Protein AF-A0A960IVZ0-F1 (afdb_monomer_lite)

Foldseek 3Di:
DLVVLVVVLVVLCVVQVLQPDPCPQVVQVVVQVVCCVVPVDRDDGSHGDPPRDHRDCVSVVVSVVVVLVVLLVQLCVVDDDSVLSSQLSVLVVQLVVLVVVLVVVVVVCVVDPPDACVVNLVSLVSNLVSLVSNVVSQPPPVHLVCLCVVVDPPVPNSVVSVVVVCCSVVSNVCSVVVNVVCPDPVND

Radius of gyration: 22.5 Å; chains: 1; bounding box: 56×42×62 Å

Sequence (188 aa):
AVVVVTAAVLVVSVLRRSAGVALQRERSQARSERVAQMTGIDRAEQTFDPDAPEFPPDLDLIAPAIGLIGVVAGGLDAGGPPWLGVARTVAGAAFLGSVTDAMLLGHWYLTQPGLPRDPLNELVRWVGWTWAPEVALQLVPVGMVAVLNGTIDDGYGGMLGWFWLACAVTTIVLVVVTRKALQERYYS

Structure (mmCIF, N/CA/C/O backbone):
data_AF-A0A960IVZ0-F1
#
_entry.id   AF-A0A960IVZ0-F1
#
loop_
_atom_site.group_PDB
_atom_site.id
_atom_site.type_symbol
_atom_site.label_atom_id
_atom_site.label_alt_id
_atom_site.label_comp_id
_atom_site.label_asym_id
_atom_site.label_entity_id
_atom_site.label_seq_id
_atom_site.pdbx_PDB_ins_code
_atom_site.Cartn_x
_atom_site.Cartn_y
_atom_site.Cartn_z
_atom_site.occupancy
_atom_site.B_iso_or_equiv
_atom_site.auth_seq_id
_atom_site.auth_comp_id
_atom_site.auth_asym_id
_atom_site.auth_atom_id
_atom_site.pdbx_PDB_model_num
ATOM 1 N N . ALA A 1 1 ? -1.221 21.264 0.796 1.00 83.81 1 ALA A N 1
ATOM 2 C CA . ALA A 1 1 ? -2.514 20.563 0.648 1.00 83.81 1 ALA A CA 1
ATOM 3 C C . ALA A 1 1 ? -2.631 19.388 1.619 1.00 83.81 1 ALA A C 1
ATOM 5 O O . ALA A 1 1 ? -3.421 19.498 2.544 1.00 83.81 1 ALA A O 1
ATOM 6 N N . VAL A 1 2 ? -1.811 18.333 1.488 1.00 89.25 2 VAL A N 1
ATOM 7 C CA . VAL A 1 2 ? -1.875 17.130 2.351 1.00 89.25 2 VAL A CA 1
ATOM 8 C C . VAL A 1 2 ? -1.864 17.466 3.846 1.00 89.25 2 VAL A C 1
ATOM 10 O O . VAL A 1 2 ? -2.782 17.069 4.544 1.00 89.25 2 VAL A O 1
ATOM 13 N N . VAL A 1 3 ? -0.910 18.285 4.312 1.00 91.62 3 VAL A N 1
ATOM 14 C CA . VAL A 1 3 ? -0.805 18.702 5.731 1.00 91.62 3 VAL A CA 1
ATOM 15 C C . VAL A 1 3 ? -2.074 19.384 6.250 1.00 91.62 3 VAL A C 1
ATOM 17 O O . VAL A 1 3 ? -2.483 19.168 7.384 1.00 91.62 3 VAL A O 1
ATOM 20 N N . VAL A 1 4 ? -2.711 20.215 5.421 1.00 93.50 4 VAL A N 1
ATOM 21 C CA . VAL A 1 4 ? -3.934 20.932 5.809 1.00 93.50 4 VAL A CA 1
ATOM 22 C C . VAL A 1 4 ? -5.098 19.954 5.937 1.00 93.50 4 VAL A C 1
ATOM 24 O O . VAL A 1 4 ? -5.852 20.025 6.902 1.00 93.50 4 VAL A O 1
ATOM 27 N N . VAL A 1 5 ? -5.220 19.016 4.993 1.00 92.56 5 VAL A N 1
ATOM 28 C CA . VAL A 1 5 ? -6.259 17.982 5.026 1.00 92.56 5 VAL A CA 1
ATOM 29 C C . VAL A 1 5 ? -6.064 17.061 6.223 1.00 92.56 5 VAL A C 1
ATOM 31 O O . VAL A 1 5 ? -7.005 16.877 6.983 1.00 92.56 5 VAL A O 1
ATOM 34 N N . THR A 1 6 ? -4.860 16.536 6.452 1.00 91.56 6 THR A N 1
ATOM 35 C CA . THR A 1 6 ? -4.607 15.643 7.591 1.00 91.56 6 THR A CA 1
ATOM 36 C C . THR A 1 6 ? -4.835 16.348 8.926 1.00 91.56 6 THR A C 1
ATOM 38 O O . THR A 1 6 ? -5.411 15.750 9.829 1.00 91.56 6 THR A O 1
ATOM 41 N N . ALA A 1 7 ? -4.478 17.632 9.045 1.00 94.38 7 ALA A N 1
ATOM 42 C CA . ALA A 1 7 ? -4.794 18.426 10.230 1.00 94.38 7 ALA A CA 1
ATOM 43 C C . ALA A 1 7 ? -6.310 18.596 10.427 1.00 94.38 7 ALA A C 1
ATOM 45 O O . ALA A 1 7 ? -6.804 18.431 11.540 1.00 94.38 7 ALA A O 1
ATOM 46 N N . ALA A 1 8 ? -7.064 18.884 9.363 1.00 93.62 8 ALA A N 1
ATOM 47 C CA . ALA A 1 8 ? -8.518 19.011 9.439 1.00 93.62 8 ALA A CA 1
ATOM 48 C C . ALA A 1 8 ? -9.194 17.682 9.820 1.00 93.62 8 ALA A C 1
ATOM 50 O O . ALA A 1 8 ? -10.061 17.660 10.693 1.00 93.62 8 ALA A O 1
ATOM 51 N N . VAL A 1 9 ? -8.764 16.571 9.218 1.00 93.69 9 VAL A N 1
ATOM 52 C CA . VAL A 1 9 ? -9.267 15.226 9.536 1.00 93.69 9 VAL A CA 1
ATOM 53 C C . VAL A 1 9 ? -8.930 14.844 10.979 1.00 93.69 9 VAL A C 1
ATOM 55 O O . VAL A 1 9 ? -9.800 14.353 11.699 1.00 93.69 9 VAL A O 1
ATOM 58 N N . LEU A 1 10 ? -7.723 15.167 11.453 1.00 93.19 10 LEU A N 1
ATOM 59 C CA . LEU A 1 10 ? -7.338 14.985 12.852 1.00 93.19 10 LEU A CA 1
ATOM 60 C C . LEU A 1 10 ? -8.243 15.785 13.798 1.00 93.19 10 LEU A C 1
ATOM 62 O O . LEU A 1 10 ? -8.682 15.251 14.813 1.00 93.19 10 LEU A O 1
ATOM 66 N N . VAL A 1 11 ? -8.569 17.038 13.466 1.00 94.06 11 VAL A N 1
ATOM 67 C CA . VAL A 1 11 ? -9.516 17.842 14.255 1.00 94.06 11 VAL A CA 1
ATOM 68 C C . VAL A 1 11 ? -10.887 17.165 14.312 1.00 94.06 11 VAL A C 1
ATOM 70 O O . VAL A 1 11 ? -11.452 17.050 15.397 1.00 94.06 11 VAL A O 1
ATOM 73 N N . VAL A 1 12 ? -11.407 16.656 13.188 1.00 92.88 12 VAL A N 1
ATOM 74 C CA . VAL A 1 12 ? -12.683 15.916 13.168 1.00 92.88 12 VAL A CA 1
ATOM 75 C C . VAL A 1 12 ? -12.614 14.666 14.049 1.00 92.88 12 VAL A C 1
ATOM 77 O O . VAL A 1 12 ? -13.535 14.430 14.831 1.00 92.88 12 VAL A O 1
ATOM 80 N N . SER A 1 13 ? -11.521 13.905 13.971 1.00 90.81 13 SER A N 1
ATOM 81 C CA . SER A 1 13 ? -11.284 12.725 14.811 1.00 90.81 13 SER A CA 1
ATOM 82 C C . SER A 1 13 ? -11.277 13.081 16.304 1.00 90.81 13 SER A C 1
ATOM 84 O O . SER A 1 13 ? -11.981 12.460 17.100 1.00 90.81 13 SER A O 1
ATOM 86 N N . VAL A 1 14 ? -10.584 14.159 16.690 1.00 91.00 14 VAL A N 1
ATOM 87 C CA . VAL A 1 14 ? -10.539 14.640 18.081 1.00 91.00 14 VAL A CA 1
ATOM 88 C C . VAL A 1 14 ? -11.910 15.115 18.568 1.00 91.00 14 VAL A C 1
ATOM 90 O O . VAL A 1 14 ? -12.282 14.812 19.702 1.00 91.00 14 VAL A O 1
ATOM 93 N N . LEU A 1 15 ? -12.674 15.828 17.736 1.00 91.69 15 LEU A N 1
ATOM 94 C CA . LEU A 1 15 ? -14.013 16.315 18.089 1.00 91.69 15 LEU A CA 1
ATOM 95 C C . LEU A 1 15 ? -15.031 15.177 18.246 1.00 91.69 15 LEU A C 1
ATOM 97 O O . LEU A 1 15 ? -15.945 15.295 19.057 1.00 91.69 15 LEU A O 1
ATOM 101 N N . ARG A 1 16 ? -14.868 14.076 17.502 1.00 89.50 16 ARG A N 1
ATOM 102 C CA . ARG A 1 16 ? -15.780 12.917 17.511 1.00 89.50 16 ARG A CA 1
ATOM 103 C C . ARG A 1 16 ? -15.320 11.759 18.398 1.00 89.50 16 ARG A C 1
ATOM 105 O O . ARG A 1 16 ? -15.995 10.737 18.465 1.00 89.50 16 ARG A O 1
ATOM 112 N N . ARG A 1 17 ? -14.210 11.910 19.128 1.00 86.44 17 ARG A N 1
ATOM 113 C CA . ARG A 1 17 ? -13.633 10.843 19.970 1.00 86.44 17 ARG A CA 1
ATOM 114 C C . ARG A 1 17 ? -14.590 10.279 21.031 1.00 86.44 17 ARG A C 1
ATOM 116 O O . ARG A 1 17 ? -14.366 9.172 21.505 1.00 86.44 17 ARG A O 1
ATOM 123 N N . SER A 1 18 ? -15.618 11.037 21.430 1.00 84.12 18 SER A N 1
ATOM 124 C CA . SER A 1 18 ? -16.620 10.610 22.417 1.00 84.12 18 SER A CA 1
ATOM 125 C C . SER A 1 18 ? -17.592 9.556 21.883 1.00 84.12 18 SER A C 1
ATOM 127 O O . SER A 1 18 ? -18.148 8.811 22.686 1.00 84.12 18 SER A O 1
ATOM 129 N N . ALA A 1 19 ? -17.773 9.459 20.561 1.00 83.62 19 ALA A N 1
ATOM 130 C CA . ALA A 1 19 ? -18.693 8.505 19.939 1.00 83.62 19 ALA A CA 1
ATOM 131 C C . ALA A 1 19 ? -18.221 7.041 20.073 1.00 83.62 19 ALA A C 1
ATOM 133 O O . ALA A 1 19 ? -19.040 6.117 20.144 1.00 83.62 19 ALA A O 1
ATOM 134 N N . GLY A 1 20 ? -16.901 6.828 20.151 1.00 78.31 20 GLY A N 1
ATOM 135 C CA . GLY A 1 20 ? -16.283 5.506 20.016 1.00 78.31 20 GLY A CA 1
ATOM 136 C C . GLY A 1 20 ? -16.206 5.049 18.554 1.00 78.31 20 GLY A C 1
ATOM 137 O O . GLY A 1 20 ? -16.269 5.873 17.644 1.00 78.31 20 GLY A O 1
ATOM 138 N N . VAL A 1 21 ? -16.018 3.743 18.341 1.00 77.38 21 VAL A N 1
ATOM 139 C CA . VAL A 1 21 ? -15.986 3.096 17.016 1.00 77.38 21 VAL A CA 1
ATOM 140 C C . VAL A 1 21 ? -17.000 1.949 16.972 1.00 77.38 21 VAL A C 1
ATOM 142 O O . VAL A 1 21 ? -17.240 1.285 17.991 1.00 77.38 21 VAL A O 1
ATOM 145 N N . ALA A 1 22 ? -17.556 1.662 15.794 1.00 67.56 22 ALA A N 1
ATOM 146 C CA . ALA A 1 22 ? -18.507 0.582 15.597 1.00 67.56 22 ALA A CA 1
ATOM 147 C C . ALA A 1 22 ? -17.937 -0.740 16.139 1.00 67.56 22 ALA A C 1
ATOM 149 O O . ALA A 1 22 ? -16.773 -1.083 15.915 1.00 67.56 22 ALA A O 1
ATOM 150 N N . LEU A 1 23 ? -18.758 -1.485 16.888 1.00 64.31 23 LEU A N 1
ATOM 151 C CA . LEU A 1 23 ? -18.396 -2.735 17.580 1.00 64.31 23 LEU A CA 1
ATOM 152 C C . LEU A 1 23 ? -17.368 -2.591 18.724 1.00 64.31 23 LEU A C 1
ATOM 154 O O . LEU A 1 23 ? -17.031 -3.584 19.371 1.00 64.31 23 LEU A O 1
ATOM 158 N N . GLN A 1 24 ? -16.861 -1.390 19.024 1.00 71.00 24 GLN A N 1
ATOM 159 C CA . GLN A 1 24 ? -15.977 -1.171 20.175 1.00 71.00 24 GLN A CA 1
ATOM 160 C C . GLN A 1 24 ? -16.743 -1.296 21.496 1.00 71.00 24 GLN A C 1
ATOM 162 O O . GLN A 1 24 ? -16.214 -1.868 22.449 1.00 71.00 24 GLN A O 1
ATOM 167 N N . ARG A 1 25 ? -17.997 -0.820 21.539 1.00 64.50 25 ARG A N 1
ATOM 168 C CA . ARG A 1 25 ? -18.865 -0.896 22.728 1.00 64.50 25 ARG A CA 1
ATOM 169 C C . ARG A 1 25 ? -19.151 -2.348 23.116 1.00 64.50 25 ARG A C 1
ATOM 171 O O . ARG A 1 25 ? -18.851 -2.740 24.237 1.00 64.50 25 ARG A O 1
ATOM 178 N N . GLU A 1 26 ? -19.594 -3.161 22.156 1.00 67.00 26 GLU A N 1
ATOM 179 C CA . GLU A 1 26 ? -19.868 -4.594 22.354 1.00 67.00 26 GLU A CA 1
ATOM 180 C C . GLU A 1 26 ? -18.614 -5.365 22.796 1.00 67.00 26 GLU A C 1
ATOM 182 O O . GLU A 1 26 ? -18.661 -6.175 23.721 1.00 67.00 26 GLU A O 1
ATOM 187 N N . ARG A 1 27 ? -17.453 -5.081 22.185 1.00 71.62 27 ARG A N 1
ATOM 188 C CA . ARG A 1 27 ? -16.177 -5.710 22.567 1.00 71.62 27 ARG A CA 1
ATOM 189 C C . ARG A 1 27 ? -15.699 -5.282 23.951 1.00 71.62 27 ARG A C 1
ATOM 191 O O . ARG A 1 27 ? -15.136 -6.106 24.671 1.00 71.62 27 ARG A O 1
ATOM 198 N N . SER A 1 28 ? -15.899 -4.016 24.315 1.00 67.00 28 SER A N 1
ATOM 199 C CA . SER A 1 28 ? -15.570 -3.498 25.643 1.00 67.00 28 SER A CA 1
ATOM 200 C C . SER A 1 28 ? -16.444 -4.158 26.706 1.00 67.00 28 SER A C 1
ATOM 202 O O . SER A 1 28 ? -15.905 -4.683 27.674 1.00 67.00 28 SER A O 1
ATOM 204 N N . GLN A 1 29 ? -17.760 -4.220 26.484 1.00 65.94 29 GLN A N 1
ATOM 205 C CA . GLN A 1 29 ? -18.720 -4.856 27.393 1.00 65.94 29 GLN A CA 1
ATOM 206 C C . GLN A 1 29 ? -18.425 -6.352 27.574 1.00 65.94 29 GLN A C 1
ATOM 208 O O . GLN A 1 29 ? -18.197 -6.800 28.694 1.00 65.94 29 GLN A O 1
ATOM 213 N N . ALA A 1 30 ? -18.251 -7.109 26.484 1.00 68.94 30 ALA A N 1
ATOM 214 C CA . ALA A 1 30 ? -17.922 -8.538 26.554 1.00 68.94 30 ALA A CA 1
ATOM 215 C C . ALA A 1 30 ? -16.559 -8.837 27.219 1.00 68.94 30 ALA A C 1
ATOM 217 O O . ALA A 1 30 ? -16.297 -9.964 27.662 1.00 68.94 30 ALA A O 1
ATOM 218 N N . ARG A 1 31 ? -15.643 -7.857 27.253 1.00 71.38 31 ARG A N 1
ATOM 219 C CA . ARG A 1 31 ? -14.361 -7.959 27.966 1.00 71.38 31 ARG A CA 1
ATOM 220 C C . ARG A 1 31 ? -14.521 -7.593 29.439 1.00 71.38 31 ARG A C 1
ATOM 222 O O . ARG A 1 31 ? -13.981 -8.315 30.273 1.00 71.38 31 ARG A O 1
ATOM 229 N N . SER A 1 32 ? -15.258 -6.528 29.750 1.00 69.25 32 SER A N 1
ATOM 230 C CA . SER A 1 32 ? -15.579 -6.118 31.120 1.00 69.25 32 SER A CA 1
ATOM 231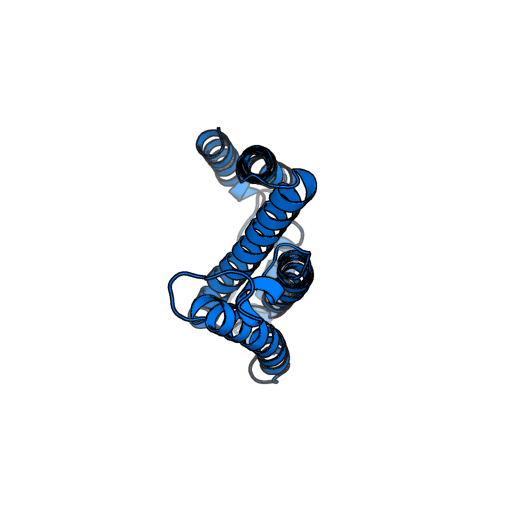 C C . SER A 1 32 ? -16.327 -7.218 31.866 1.00 69.25 32 SER A C 1
ATOM 233 O O . SER A 1 32 ? -15.893 -7.597 32.948 1.00 69.25 32 SER A O 1
ATOM 235 N N . GLU A 1 33 ? -17.344 -7.827 31.251 1.00 71.06 33 GLU A N 1
ATOM 236 C CA . GLU A 1 33 ? -18.097 -8.945 31.833 1.00 71.06 33 GLU A CA 1
ATOM 237 C C . GLU A 1 33 ? -17.196 -10.145 32.148 1.00 71.06 33 GLU A C 1
ATOM 239 O O . GLU A 1 33 ? -17.246 -10.697 33.247 1.00 71.06 33 GLU A O 1
ATOM 244 N N . ARG A 1 34 ? -16.306 -10.522 31.219 1.00 71.25 34 ARG A N 1
ATOM 245 C CA . ARG A 1 34 ? -15.338 -11.606 31.453 1.00 71.25 34 ARG A CA 1
ATOM 246 C C . ARG A 1 34 ? -14.357 -11.284 32.576 1.00 71.25 34 ARG A C 1
ATOM 248 O O . ARG A 1 34 ? -14.038 -12.160 33.374 1.00 71.25 34 ARG A O 1
ATOM 255 N N . VAL A 1 35 ? -13.865 -10.049 32.646 1.00 73.25 35 VAL A N 1
ATOM 256 C CA . VAL A 1 35 ? -12.925 -9.624 33.693 1.00 73.25 35 VAL A CA 1
ATOM 257 C C . VAL A 1 35 ? -13.620 -9.553 35.053 1.00 73.25 35 VAL A C 1
ATOM 259 O O . VAL A 1 35 ? -13.046 -10.017 36.039 1.00 73.25 35 VAL A O 1
ATOM 262 N N . ALA A 1 36 ? -14.856 -9.056 35.111 1.00 79.62 36 ALA A N 1
ATOM 263 C CA . ALA A 1 36 ? -15.670 -9.035 36.322 1.00 79.62 36 ALA A CA 1
ATOM 264 C C . ALA A 1 36 ? -15.938 -10.461 36.830 1.00 79.62 36 ALA A C 1
ATOM 266 O O . ALA A 1 36 ? -15.732 -10.738 38.010 1.00 79.62 36 ALA A O 1
ATOM 267 N N . GLN A 1 37 ? -16.271 -11.399 35.935 1.00 80.56 37 GLN A N 1
ATOM 268 C CA . GLN A 1 37 ? -16.437 -12.818 36.276 1.00 80.56 37 GLN A CA 1
ATOM 269 C C . GLN A 1 37 ? -15.149 -13.465 36.814 1.00 80.56 37 GLN A C 1
ATOM 271 O O . GLN A 1 37 ? -15.222 -14.324 37.688 1.00 80.56 37 GLN A O 1
ATOM 276 N N . MET A 1 38 ? -13.972 -13.071 36.312 1.00 76.75 38 MET A N 1
ATOM 277 C CA . MET A 1 38 ? -12.687 -13.644 36.742 1.00 76.75 38 MET A CA 1
ATOM 278 C C . MET A 1 38 ? -12.108 -13.001 38.008 1.00 76.75 38 MET A C 1
ATOM 280 O O . MET A 1 38 ? -11.375 -13.663 38.738 1.00 76.75 38 MET A O 1
ATOM 284 N N . THR A 1 39 ? -12.375 -11.716 38.252 1.00 77.31 39 THR A N 1
ATOM 285 C CA . THR A 1 39 ? -11.679 -10.935 39.294 1.00 77.31 39 THR A CA 1
ATOM 286 C C . THR A 1 39 ? -12.595 -10.417 40.398 1.00 77.31 39 THR A C 1
ATOM 288 O O . THR A 1 39 ? -12.095 -10.011 41.443 1.00 77.31 39 THR A O 1
ATOM 291 N N . GLY A 1 40 ? -13.916 -10.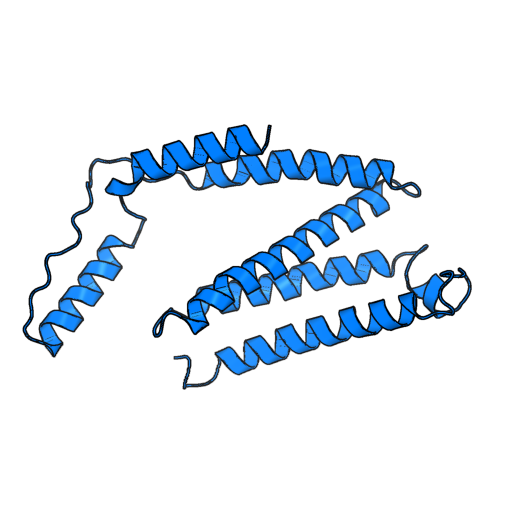406 40.186 1.00 73.75 40 GLY A N 1
ATOM 292 C CA . GLY A 1 40 ? -14.883 -9.776 41.091 1.00 73.75 40 GLY A CA 1
ATOM 293 C C . GLY A 1 40 ? -14.757 -8.249 41.175 1.00 73.75 40 GLY A C 1
ATOM 294 O O . GLY A 1 40 ? -15.417 -7.632 42.005 1.00 73.75 40 GLY A O 1
ATOM 295 N N . ILE A 1 41 ? -13.900 -7.638 40.348 1.00 72.88 41 ILE A N 1
ATOM 296 C CA . ILE A 1 41 ? -13.658 -6.196 40.323 1.00 72.88 41 ILE A CA 1
ATOM 297 C C . ILE A 1 41 ? -14.485 -5.591 39.198 1.00 72.88 41 ILE A C 1
ATOM 299 O O . ILE A 1 41 ? -14.224 -5.841 38.019 1.00 72.88 41 ILE A O 1
ATOM 303 N N . ASP A 1 42 ? -15.441 -4.751 39.580 1.00 66.38 42 ASP A N 1
ATOM 304 C CA . ASP A 1 42 ? -16.222 -3.956 38.643 1.00 66.38 42 ASP A CA 1
ATOM 305 C C . ASP A 1 42 ? -15.418 -2.703 38.266 1.00 66.38 42 ASP A C 1
ATOM 307 O O . ASP A 1 42 ? -15.145 -1.830 39.098 1.00 66.38 42 ASP A O 1
ATOM 311 N N . ARG A 1 43 ? -14.932 -2.644 37.023 1.00 64.25 43 ARG A N 1
ATOM 312 C CA . ARG A 1 43 ? -14.202 -1.476 36.511 1.00 64.25 43 ARG A CA 1
ATOM 313 C C . ARG A 1 43 ? -15.211 -0.480 35.962 1.00 64.25 43 ARG A C 1
ATOM 315 O O . ARG A 1 43 ? -16.091 -0.876 35.211 1.00 64.25 43 ARG A O 1
ATOM 322 N N . ALA A 1 44 ? -15.019 0.807 36.261 1.00 60.53 44 ALA A N 1
ATOM 323 C CA . ALA A 1 44 ? -15.794 1.874 35.635 1.00 60.53 44 ALA A CA 1
ATOM 324 C C . ALA A 1 44 ? -15.751 1.713 34.106 1.00 60.53 44 ALA A C 1
ATOM 326 O O . ALA A 1 44 ? -14.677 1.789 33.498 1.00 60.53 44 ALA A O 1
ATOM 327 N N . GLU A 1 45 ? -16.906 1.423 33.509 1.00 62.72 45 GLU A N 1
ATOM 3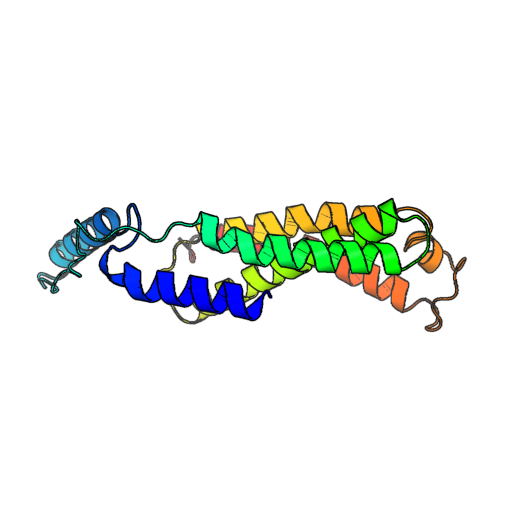28 C CA . GLU A 1 45 ? -17.026 1.244 32.069 1.00 62.72 45 GLU A CA 1
ATOM 329 C C . GLU A 1 45 ? -16.656 2.546 31.355 1.00 62.72 45 GLU A C 1
ATOM 331 O O . GLU A 1 45 ? -17.024 3.640 31.786 1.00 62.72 45 GLU A O 1
ATOM 336 N N . GLN A 1 46 ? -15.914 2.438 30.249 1.00 66.62 46 GLN A N 1
ATOM 337 C CA . GLN A 1 46 ? -15.738 3.578 29.354 1.00 66.62 46 GLN A CA 1
ATOM 338 C C . GLN A 1 46 ? -17.104 3.930 28.763 1.00 66.62 46 GLN A C 1
ATOM 340 O O . GLN A 1 46 ? -17.661 3.163 27.978 1.00 66.62 46 GLN A O 1
ATOM 345 N N . THR A 1 47 ? -17.644 5.079 29.159 1.00 66.44 47 THR A N 1
ATOM 346 C CA . THR A 1 47 ? -18.909 5.592 28.645 1.00 66.44 47 THR A CA 1
ATOM 347 C C . THR A 1 47 ? -18.664 6.346 27.344 1.00 66.44 47 THR A C 1
ATOM 349 O O . THR A 1 47 ? -17.883 7.295 27.283 1.00 66.44 47 THR A O 1
ATOM 352 N N . PHE A 1 48 ? -19.332 5.896 26.286 1.00 76.81 48 PHE A N 1
ATOM 353 C CA . PHE A 1 48 ? -19.358 6.570 24.992 1.00 76.81 48 PHE A CA 1
ATOM 354 C C . PHE A 1 48 ? -20.673 7.324 24.854 1.00 76.81 48 PHE A C 1
ATOM 356 O O . PHE A 1 48 ? -21.702 6.859 25.343 1.00 76.81 48 PHE A O 1
ATOM 363 N N . ASP A 1 49 ? -20.633 8.468 24.181 1.00 80.12 49 ASP A N 1
ATOM 364 C CA . ASP A 1 49 ? -21.830 9.232 23.853 1.00 80.12 49 ASP A CA 1
ATOM 365 C C . ASP A 1 49 ? -22.543 8.544 22.670 1.00 80.12 49 ASP A C 1
ATOM 367 O O . ASP A 1 49 ? -21.981 8.496 21.570 1.00 80.12 49 ASP A O 1
ATOM 371 N N . PRO A 1 50 ? -23.735 7.948 22.875 1.00 75.44 50 PRO A N 1
ATOM 372 C CA . PRO A 1 50 ? -24.448 7.245 21.817 1.00 75.44 50 PRO A CA 1
ATOM 373 C C . PRO A 1 50 ? -25.003 8.185 20.743 1.00 75.44 50 PRO A C 1
ATOM 375 O O . PRO A 1 50 ? -25.218 7.719 19.625 1.00 75.44 50 PRO A O 1
ATOM 378 N N . ASP A 1 51 ? -25.193 9.467 21.068 1.00 81.69 51 ASP A N 1
ATOM 379 C CA . ASP A 1 51 ? -25.756 10.480 20.174 1.00 81.69 51 ASP A CA 1
ATOM 380 C C . ASP A 1 51 ? -24.663 11.245 19.406 1.00 81.69 51 ASP A C 1
ATOM 382 O O . ASP A 1 51 ? -24.942 11.919 18.408 1.00 81.69 51 ASP A O 1
ATOM 386 N N . ALA A 1 52 ? -23.400 11.127 19.832 1.00 83.44 52 ALA A N 1
ATOM 387 C CA . ALA A 1 52 ? -22.273 11.708 19.119 1.00 83.44 52 ALA A CA 1
ATOM 388 C C . ALA A 1 52 ? -22.025 10.980 17.782 1.00 83.44 52 ALA A C 1
ATOM 390 O O . ALA A 1 52 ? -21.974 9.748 17.735 1.00 83.44 52 ALA A O 1
ATOM 391 N N . PRO A 1 53 ? -21.811 11.718 16.677 1.00 85.62 53 PRO A N 1
ATOM 392 C CA . PRO A 1 53 ? -21.555 11.110 15.382 1.00 85.62 53 PRO A CA 1
ATOM 393 C C . PRO A 1 53 ? -20.169 10.465 15.347 1.00 85.62 53 PRO A C 1
ATOM 395 O O . PRO A 1 53 ? -19.174 11.080 15.733 1.00 85.62 53 PRO A O 1
ATOM 398 N N . GLU A 1 54 ? -20.098 9.254 14.800 1.00 86.81 54 GLU A N 1
ATOM 399 C CA . GLU A 1 54 ? -18.844 8.522 14.630 1.00 86.81 54 GLU A CA 1
ATOM 400 C C . GLU A 1 54 ? -17.915 9.190 13.605 1.00 86.81 54 GLU A C 1
ATOM 402 O O . GLU A 1 54 ? -18.343 9.990 12.758 1.00 86.81 54 GLU A O 1
ATOM 407 N N . PHE A 1 55 ? -16.617 8.897 13.688 1.00 89.19 55 PHE A N 1
ATOM 408 C CA . PHE A 1 55 ? -15.659 9.388 12.702 1.00 89.19 55 PHE A CA 1
ATOM 409 C C . PHE A 1 55 ? -15.959 8.773 11.320 1.00 89.19 55 PHE A C 1
ATOM 411 O O . PHE A 1 55 ? -16.030 7.549 11.225 1.00 89.19 55 PHE A O 1
ATOM 418 N N . PRO A 1 56 ? -16.127 9.577 10.250 1.00 89.81 56 PRO A N 1
ATOM 419 C CA . PRO A 1 56 ? -16.343 9.043 8.912 1.00 89.81 56 PRO A CA 1
ATOM 420 C C . PRO A 1 56 ? -15.004 8.573 8.313 1.00 89.81 56 PRO A C 1
ATOM 422 O O . PRO A 1 56 ? -14.163 9.425 8.011 1.00 89.81 56 PRO A O 1
ATOM 425 N N . PRO A 1 57 ? -14.798 7.257 8.101 1.00 87.69 57 PRO A N 1
ATOM 426 C CA . PRO A 1 57 ? -13.511 6.711 7.655 1.00 87.69 57 PRO A CA 1
ATOM 427 C C . PRO A 1 57 ? -13.113 7.181 6.249 1.00 87.69 57 PRO A C 1
ATOM 429 O O . PRO A 1 57 ? -11.930 7.271 5.937 1.00 87.69 57 PRO A O 1
ATOM 432 N N . ASP A 1 58 ? -14.081 7.565 5.413 1.00 92.56 58 ASP A N 1
ATOM 433 C CA . ASP A 1 58 ? -13.828 8.072 4.059 1.00 92.56 58 ASP A CA 1
ATOM 434 C C . ASP A 1 58 ? -12.976 9.355 4.050 1.00 92.56 58 ASP A C 1
ATOM 436 O O . ASP A 1 58 ? -12.312 9.656 3.056 1.00 92.56 58 ASP A O 1
ATOM 440 N N . LEU A 1 59 ? -12.952 10.112 5.157 1.00 92.88 59 LEU A N 1
ATOM 441 C CA . LEU A 1 59 ? -12.103 11.299 5.288 1.00 92.88 59 LEU A CA 1
ATOM 442 C C . LEU A 1 59 ? -10.608 10.965 5.207 1.00 92.88 59 LEU A C 1
ATOM 444 O O . LEU A 1 59 ? -9.834 11.773 4.684 1.00 92.88 59 LEU A O 1
ATOM 448 N N . ASP A 1 60 ? -10.205 9.774 5.654 1.00 91.88 60 ASP A N 1
ATOM 449 C CA . ASP A 1 60 ? -8.810 9.333 5.597 1.00 91.88 60 ASP A CA 1
ATOM 450 C C . ASP A 1 60 ? -8.350 9.052 4.161 1.00 91.88 60 ASP A C 1
ATOM 452 O O . ASP A 1 60 ? -7.151 9.080 3.889 1.00 91.88 60 ASP A O 1
ATOM 456 N N . LEU A 1 61 ? -9.276 8.871 3.208 1.00 93.12 61 LEU A N 1
ATOM 457 C CA . LEU A 1 61 ? -8.957 8.658 1.792 1.00 93.12 61 LEU A CA 1
ATOM 458 C C . LEU A 1 61 ? -8.560 9.949 1.061 1.00 93.12 61 LEU A C 1
ATOM 460 O O . LEU A 1 61 ? -7.916 9.889 0.011 1.00 93.12 61 LEU A O 1
ATOM 464 N N . ILE A 1 62 ? -8.886 11.124 1.610 1.00 94.44 62 ILE A N 1
ATOM 465 C CA . ILE A 1 62 ? -8.624 12.412 0.951 1.00 94.44 62 ILE A CA 1
ATOM 466 C C . ILE A 1 62 ? -7.115 12.675 0.849 1.00 94.44 62 ILE A C 1
ATOM 468 O O . ILE A 1 62 ? -6.621 13.104 -0.197 1.00 94.44 62 ILE A O 1
ATOM 472 N N . ALA A 1 63 ? -6.361 12.416 1.921 1.00 93.56 63 ALA A N 1
ATOM 473 C CA . ALA A 1 63 ? -4.921 12.660 1.935 1.00 93.56 63 ALA A CA 1
ATOM 474 C C . ALA A 1 63 ? -4.154 11.747 0.951 1.00 93.56 63 ALA A C 1
ATOM 476 O O . ALA A 1 63 ? -3.398 12.291 0.139 1.00 93.56 63 ALA A O 1
ATOM 477 N N . PRO A 1 64 ? -4.376 10.416 0.923 1.00 93.38 64 PRO A N 1
ATOM 478 C CA . PRO A 1 64 ? -3.850 9.532 -0.114 1.00 93.38 64 PRO A CA 1
ATOM 479 C C . PRO A 1 64 ? -4.284 9.923 -1.528 1.00 93.38 64 PRO A C 1
ATOM 481 O O . PRO A 1 64 ? -3.455 9.873 -2.429 1.00 93.38 64 PRO A O 1
ATOM 484 N N . ALA A 1 65 ? -5.528 10.371 -1.741 1.00 94.69 65 ALA A N 1
ATOM 485 C CA . ALA A 1 65 ? -5.985 10.811 -3.062 1.00 94.69 65 ALA A CA 1
ATOM 486 C C . ALA A 1 65 ? -5.193 12.027 -3.575 1.00 94.69 65 ALA A C 1
ATOM 488 O O . ALA A 1 65 ? -4.774 12.056 -4.731 1.00 94.69 65 ALA A O 1
ATOM 489 N N . ILE A 1 66 ? -4.919 13.008 -2.709 1.00 95.25 66 ILE A N 1
ATOM 490 C CA . ILE A 1 66 ? -4.058 14.151 -3.051 1.00 95.25 66 ILE A CA 1
ATOM 491 C C . ILE A 1 66 ? -2.608 13.694 -3.252 1.00 95.25 66 ILE A C 1
ATOM 493 O O . ILE A 1 66 ? -1.948 14.135 -4.192 1.00 95.25 66 ILE A O 1
ATOM 497 N N . GLY A 1 67 ? -2.106 12.811 -2.386 1.00 95.00 67 GLY A N 1
ATOM 498 C CA . GLY A 1 67 ? -0.765 12.239 -2.507 1.00 95.00 67 GLY A CA 1
ATOM 499 C C . GLY A 1 67 ? -0.564 11.496 -3.829 1.00 95.00 67 GLY A C 1
ATOM 500 O O . GLY A 1 67 ? 0.468 11.669 -4.475 1.00 95.00 67 GLY A O 1
ATOM 501 N N . LEU A 1 68 ? -1.578 10.754 -4.281 1.00 96.56 68 LEU A N 1
ATOM 502 C CA . LEU A 1 68 ? -1.568 10.017 -5.541 1.00 96.56 68 LEU A CA 1
ATOM 503 C C . LEU A 1 68 ? -1.357 10.943 -6.743 1.00 96.56 68 LEU A C 1
ATOM 505 O O . LEU A 1 68 ? -0.637 10.569 -7.661 1.00 96.56 68 LEU A O 1
ATOM 509 N N . ILE A 1 69 ? -1.896 12.166 -6.722 1.00 96.81 69 ILE A N 1
ATOM 510 C CA . ILE A 1 69 ? -1.634 13.162 -7.775 1.00 96.81 69 ILE A CA 1
ATOM 511 C C . ILE A 1 69 ? -0.132 13.466 -7.857 1.00 96.81 69 ILE A C 1
ATOM 513 O O . ILE A 1 69 ? 0.429 13.500 -8.949 1.00 96.81 69 ILE A O 1
ATOM 517 N N . GLY A 1 70 ? 0.531 13.642 -6.709 1.00 95.38 70 GLY A N 1
ATOM 518 C CA . GLY A 1 70 ? 1.978 13.864 -6.647 1.00 95.38 70 GLY A CA 1
ATOM 519 C C . GLY A 1 70 ? 2.786 12.652 -7.116 1.00 95.38 70 GLY A C 1
ATOM 520 O O . GLY A 1 70 ? 3.737 12.809 -7.874 1.00 95.38 70 GLY A O 1
ATOM 521 N N . VAL A 1 71 ? 2.375 11.444 -6.723 1.00 97.00 71 VAL A N 1
ATOM 522 C CA . VAL A 1 71 ? 2.994 10.180 -7.163 1.00 97.00 71 VAL A CA 1
ATOM 523 C C . VAL A 1 71 ? 2.876 10.006 -8.680 1.00 97.00 71 VAL A C 1
ATOM 525 O O . VAL A 1 71 ? 3.858 9.673 -9.338 1.00 97.00 71 VAL A O 1
ATOM 528 N N . VAL A 1 72 ? 1.700 10.282 -9.250 1.00 97.62 72 VAL A N 1
ATOM 529 C CA . VAL A 1 72 ? 1.468 10.231 -10.700 1.00 97.62 72 VAL A CA 1
ATOM 530 C C . VAL A 1 72 ? 2.305 11.288 -11.414 1.00 97.62 72 VAL A C 1
ATOM 532 O O . VAL A 1 72 ? 2.972 10.962 -12.390 1.00 97.62 72 VAL A O 1
ATOM 535 N N . ALA A 1 73 ? 2.325 12.529 -10.922 1.00 96.88 73 ALA A N 1
ATOM 536 C CA . ALA A 1 73 ? 3.144 13.590 -11.504 1.00 96.88 73 ALA A CA 1
ATOM 537 C C . ALA A 1 73 ? 4.639 13.226 -11.499 1.00 96.88 73 ALA A C 1
ATOM 539 O O . ALA A 1 73 ? 5.299 13.371 -12.523 1.00 96.88 73 ALA A O 1
ATOM 540 N N . GLY A 1 74 ? 5.151 12.679 -10.390 1.00 95.88 74 GLY A N 1
ATOM 541 C CA . GLY A 1 74 ? 6.532 12.198 -10.303 1.00 95.88 74 GLY A CA 1
ATOM 542 C C . GLY A 1 74 ? 6.825 11.046 -11.269 1.00 95.88 74 GLY A C 1
ATOM 543 O O . GLY A 1 74 ? 7.870 11.033 -11.909 1.00 95.88 74 GLY A O 1
ATOM 544 N N . GLY A 1 75 ? 5.885 10.111 -11.437 1.00 96.12 75 GLY A N 1
ATOM 545 C CA . GLY A 1 75 ? 6.023 9.021 -12.405 1.00 96.12 75 GLY A CA 1
ATOM 546 C C . GLY A 1 75 ? 5.991 9.481 -13.867 1.00 96.12 75 GLY A C 1
ATOM 547 O O . GLY A 1 75 ? 6.648 8.871 -14.708 1.00 96.12 75 GLY A O 1
ATOM 548 N N . LEU A 1 76 ? 5.269 10.562 -14.175 1.00 96.75 76 LEU A N 1
ATOM 549 C CA . LEU A 1 76 ? 5.277 11.191 -15.501 1.00 96.75 76 LEU A CA 1
ATOM 550 C C . LEU A 1 76 ? 6.591 11.939 -15.781 1.00 96.75 76 LEU A C 1
ATOM 552 O O . LEU A 1 76 ? 7.038 11.962 -16.925 1.00 96.75 76 LEU A O 1
ATOM 556 N N . ASP A 1 77 ? 7.206 12.523 -14.749 1.00 96.00 77 ASP A N 1
ATOM 557 C CA . ASP A 1 77 ? 8.468 13.273 -14.843 1.00 96.00 77 ASP A CA 1
ATOM 558 C C . ASP A 1 77 ? 9.716 12.366 -14.873 1.00 96.00 77 ASP A C 1
ATOM 560 O O . ASP A 1 77 ? 10.772 12.767 -15.353 1.00 96.00 77 ASP A O 1
ATOM 564 N N . ALA A 1 78 ? 9.593 11.106 -14.437 1.00 88.38 78 ALA A N 1
ATOM 565 C CA . ALA A 1 78 ? 10.693 10.137 -14.347 1.00 88.38 78 ALA A CA 1
ATOM 566 C C . ALA A 1 78 ? 11.364 9.772 -15.693 1.00 88.38 78 ALA A C 1
ATOM 568 O O . ALA A 1 78 ? 12.401 9.103 -15.708 1.00 88.38 78 ALA A O 1
ATOM 569 N N . GLY A 1 79 ? 10.788 10.197 -16.822 1.00 85.50 79 GLY A N 1
ATOM 570 C CA . GLY A 1 79 ? 11.275 9.893 -18.165 1.00 85.50 79 GLY A CA 1
ATOM 571 C C . GLY A 1 79 ? 10.935 8.474 -18.642 1.00 85.50 79 GLY A C 1
ATOM 572 O O . GLY A 1 79 ? 10.412 7.634 -17.911 1.00 85.50 79 GLY A O 1
ATOM 573 N N . GLY A 1 80 ? 11.215 8.196 -19.918 1.00 88.31 80 GLY A N 1
ATOM 574 C CA . GLY A 1 80 ? 10.841 6.931 -20.558 1.00 88.31 80 GLY A CA 1
ATOM 575 C C . GLY A 1 80 ? 9.339 6.829 -20.877 1.00 88.31 80 GLY A C 1
ATOM 576 O O . GLY A 1 80 ? 8.670 7.850 -21.044 1.00 88.31 80 GLY A O 1
ATOM 577 N N . PRO A 1 81 ? 8.791 5.608 -21.034 1.00 93.50 81 PRO A N 1
ATOM 578 C CA . PRO A 1 81 ? 7.372 5.414 -21.327 1.00 93.50 81 PRO A CA 1
ATOM 579 C C . PRO A 1 81 ? 6.486 5.901 -20.160 1.00 93.50 81 PRO A C 1
ATOM 581 O O . PRO A 1 81 ? 6.575 5.325 -19.072 1.00 93.50 81 PRO A O 1
ATOM 584 N N . PRO A 1 82 ? 5.581 6.883 -20.364 1.00 94.56 82 PRO A N 1
ATOM 585 C CA . PRO A 1 82 ? 4.839 7.519 -19.268 1.00 94.56 82 PRO A CA 1
ATOM 586 C C . PRO A 1 82 ? 4.019 6.547 -18.415 1.00 94.56 82 PRO A C 1
ATOM 588 O O . PRO A 1 82 ? 3.979 6.656 -17.193 1.00 94.56 82 PRO A O 1
ATOM 591 N N . TRP A 1 83 ? 3.391 5.554 -19.051 1.00 95.50 83 TRP A N 1
ATOM 592 C CA . TRP A 1 83 ? 2.592 4.551 -18.346 1.00 95.50 83 TRP A CA 1
ATOM 593 C C . TRP A 1 83 ? 3.441 3.708 -17.383 1.00 95.50 83 TRP A C 1
ATOM 595 O O . TRP A 1 83 ? 2.970 3.354 -16.305 1.00 95.50 83 TRP A O 1
ATOM 605 N N . LEU A 1 84 ? 4.686 3.396 -17.764 1.00 95.69 84 LEU A N 1
ATOM 606 C CA . LEU A 1 84 ? 5.583 2.545 -16.987 1.00 95.69 84 LEU A CA 1
ATOM 607 C C . LEU A 1 84 ? 6.171 3.317 -15.809 1.00 95.69 84 LEU A C 1
ATOM 609 O O . LEU A 1 84 ? 6.234 2.771 -14.710 1.00 95.69 84 LEU A O 1
ATOM 613 N N . GLY A 1 85 ? 6.555 4.579 -16.029 1.00 96.25 85 GLY A N 1
ATOM 614 C CA . GLY A 1 85 ? 6.992 5.482 -14.964 1.00 96.25 85 GLY A CA 1
ATOM 615 C C . GLY A 1 85 ? 5.920 5.610 -13.884 1.00 96.25 85 GLY A C 1
ATOM 616 O O . GLY A 1 85 ? 6.162 5.256 -12.734 1.00 96.25 85 GLY A O 1
ATOM 617 N N . VAL A 1 86 ? 4.693 5.970 -14.274 1.00 97.62 86 VAL A N 1
ATOM 618 C CA . VAL A 1 86 ? 3.549 6.053 -13.350 1.00 97.62 86 VAL A CA 1
ATOM 619 C C . VAL A 1 86 ? 3.285 4.724 -12.645 1.00 97.62 86 VAL A C 1
ATOM 621 O O . VAL A 1 86 ? 3.139 4.709 -11.424 1.00 97.62 86 VAL A O 1
ATOM 624 N N . ALA A 1 87 ? 3.253 3.603 -13.373 1.00 97.44 87 ALA A N 1
ATOM 625 C CA . ALA A 1 87 ? 2.991 2.298 -12.773 1.00 97.44 87 ALA A CA 1
ATOM 626 C C . ALA A 1 87 ? 4.038 1.930 -11.710 1.00 97.44 87 ALA A C 1
ATOM 628 O O . ALA A 1 87 ? 3.661 1.513 -10.616 1.00 97.44 87 ALA A O 1
ATOM 629 N N . ARG A 1 88 ? 5.332 2.124 -12.000 1.00 97.25 88 ARG A N 1
ATOM 630 C CA . ARG A 1 88 ? 6.432 1.861 -11.056 1.00 97.25 88 ARG A CA 1
ATOM 631 C C . ARG A 1 88 ? 6.349 2.758 -9.830 1.00 97.25 88 ARG A C 1
ATOM 633 O O . ARG A 1 88 ? 6.454 2.267 -8.715 1.00 97.25 88 ARG A O 1
ATOM 640 N N . THR A 1 89 ? 6.119 4.057 -10.009 1.00 97.31 89 THR A N 1
ATOM 641 C CA . THR A 1 89 ? 6.050 4.985 -8.873 1.00 97.31 89 THR A CA 1
ATOM 642 C C . THR A 1 89 ? 4.831 4.708 -7.991 1.00 97.31 89 THR A C 1
ATOM 644 O O . THR A 1 89 ? 4.941 4.757 -6.767 1.00 97.31 89 THR A O 1
ATOM 647 N N . VAL A 1 90 ? 3.680 4.362 -8.580 1.00 97.81 90 VAL A N 1
ATOM 648 C CA . VAL A 1 90 ? 2.468 3.993 -7.827 1.00 97.81 90 VAL A CA 1
ATOM 649 C C . VAL A 1 90 ? 2.645 2.660 -7.098 1.00 97.81 90 VAL A C 1
ATOM 651 O O . VAL A 1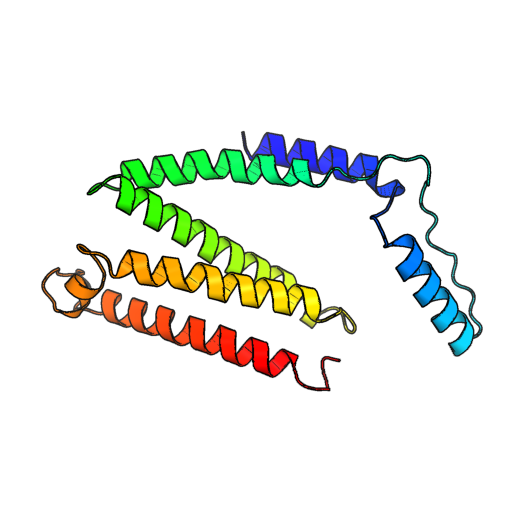 90 ? 2.306 2.576 -5.917 1.00 97.81 90 VAL A O 1
ATOM 654 N N . ALA A 1 91 ? 3.195 1.638 -7.760 1.00 98.00 91 ALA A N 1
ATOM 655 C CA . ALA A 1 91 ? 3.484 0.352 -7.128 1.00 98.00 91 ALA A CA 1
ATOM 656 C C . ALA A 1 91 ? 4.490 0.506 -5.979 1.00 98.00 91 ALA A C 1
ATOM 658 O O . ALA A 1 91 ? 4.228 0.015 -4.881 1.00 98.00 91 ALA A O 1
ATOM 659 N N . GLY A 1 92 ? 5.550 1.292 -6.185 1.00 97.56 92 GLY A N 1
ATOM 660 C CA . GLY A 1 92 ? 6.564 1.564 -5.173 1.00 97.56 92 GLY A CA 1
ATOM 661 C C . GLY A 1 92 ? 6.000 2.326 -3.980 1.00 97.56 92 GLY A C 1
ATOM 662 O O . GLY A 1 92 ? 6.283 1.977 -2.835 1.00 97.56 92 GLY A O 1
ATOM 663 N N . ALA A 1 93 ? 5.133 3.316 -4.219 1.00 97.62 93 ALA A N 1
ATOM 664 C CA . ALA A 1 93 ? 4.441 4.037 -3.154 1.00 97.62 93 ALA A CA 1
ATOM 665 C C . ALA A 1 93 ? 3.510 3.116 -2.344 1.00 97.62 93 ALA A C 1
ATOM 667 O O . ALA A 1 93 ? 3.520 3.164 -1.113 1.00 97.62 93 ALA A O 1
ATOM 668 N N . ALA A 1 94 ? 2.744 2.249 -3.014 1.00 97.44 94 ALA A N 1
ATOM 669 C CA . ALA A 1 94 ? 1.870 1.281 -2.353 1.00 97.44 94 ALA A CA 1
ATOM 670 C C . ALA A 1 94 ? 2.668 0.243 -1.548 1.00 97.44 94 ALA A C 1
ATOM 672 O O . ALA A 1 94 ? 2.323 -0.057 -0.403 1.00 97.44 94 ALA A O 1
ATOM 673 N N . PHE A 1 95 ? 3.760 -0.273 -2.116 1.00 98.12 95 PHE A N 1
ATOM 674 C CA . PHE A 1 95 ? 4.649 -1.219 -1.452 1.00 98.12 95 PHE A CA 1
ATOM 675 C C . PHE A 1 95 ? 5.314 -0.589 -0.221 1.00 98.12 95 PHE A C 1
ATOM 677 O O . PHE A 1 95 ? 5.153 -1.105 0.888 1.00 98.12 95 PHE A O 1
ATOM 684 N N . LEU A 1 96 ? 5.951 0.575 -0.372 1.00 97.38 96 LEU A N 1
ATOM 685 C CA . LEU A 1 96 ? 6.586 1.302 0.731 1.00 97.38 96 LEU A CA 1
ATOM 686 C C . LEU A 1 96 ? 5.589 1.653 1.845 1.00 97.38 96 LEU A C 1
ATOM 688 O O . LEU A 1 96 ? 5.898 1.478 3.027 1.00 97.38 96 LEU A O 1
ATOM 692 N N . GLY A 1 97 ? 4.393 2.117 1.470 1.00 96.25 97 GLY A N 1
ATOM 693 C CA . GLY A 1 97 ? 3.314 2.416 2.408 1.00 96.25 97 GLY A CA 1
ATOM 694 C C . GLY A 1 97 ? 2.894 1.181 3.203 1.00 96.25 97 GLY A C 1
ATOM 695 O O . GLY A 1 97 ? 2.874 1.228 4.430 1.00 96.25 97 GLY A O 1
ATOM 696 N N . SER A 1 98 ? 2.660 0.053 2.524 1.00 96.69 98 SER A N 1
ATOM 697 C CA . SER A 1 98 ? 2.273 -1.202 3.183 1.00 96.69 98 SER A CA 1
ATOM 698 C C . SER A 1 98 ? 3.342 -1.740 4.143 1.00 96.69 98 SER A C 1
ATOM 700 O O . SER A 1 98 ? 3.011 -2.205 5.232 1.00 96.69 98 SER A O 1
ATOM 702 N N . VAL A 1 99 ? 4.628 -1.644 3.780 1.00 96.38 99 VAL A N 1
ATOM 703 C CA . VAL A 1 99 ? 5.738 -2.073 4.646 1.00 96.38 99 VAL A CA 1
ATOM 704 C C . VAL A 1 99 ? 5.838 -1.169 5.870 1.00 96.38 99 VAL A C 1
ATOM 706 O O . VAL A 1 99 ? 5.976 -1.660 6.988 1.00 96.38 99 VAL A O 1
ATOM 709 N N . THR A 1 100 ? 5.729 0.146 5.673 1.00 95.88 100 THR A N 1
ATOM 710 C CA . THR A 1 100 ? 5.806 1.123 6.766 1.00 95.88 100 THR A CA 1
ATOM 711 C C . THR A 1 100 ? 4.658 0.931 7.753 1.00 95.88 100 THR A C 1
ATOM 713 O O . THR A 1 100 ? 4.895 0.900 8.958 1.00 95.88 100 THR A O 1
ATOM 716 N N . ASP A 1 101 ? 3.438 0.730 7.257 1.00 94.56 101 ASP A N 1
ATOM 717 C CA . ASP A 1 101 ? 2.267 0.469 8.094 1.00 94.56 101 ASP A CA 1
ATOM 718 C C . ASP A 1 101 ? 2.428 -0.833 8.900 1.00 94.56 101 ASP A C 1
ATOM 720 O O . ASP A 1 101 ? 2.265 -0.850 10.123 1.00 94.56 101 ASP A O 1
ATOM 724 N N . ALA A 1 102 ? 2.891 -1.908 8.249 1.00 93.81 102 ALA A N 1
ATOM 725 C CA . ALA A 1 102 ? 3.185 -3.173 8.920 1.00 93.81 102 ALA A CA 1
ATOM 726 C C . ALA A 1 102 ? 4.244 -3.022 10.029 1.00 93.81 102 ALA A C 1
ATOM 728 O O . ALA A 1 102 ? 4.104 -3.613 11.102 1.00 93.81 102 ALA A O 1
ATOM 729 N N . MET A 1 103 ? 5.291 -2.224 9.801 1.00 93.94 103 MET A N 1
ATOM 730 C CA . MET A 1 103 ? 6.341 -1.972 10.793 1.00 93.94 103 MET A CA 1
ATOM 731 C C . MET A 1 103 ? 5.845 -1.117 11.967 1.00 93.94 103 MET A C 1
ATOM 733 O O . MET A 1 103 ? 6.159 -1.432 13.118 1.00 93.94 103 MET A O 1
ATOM 737 N N . LEU A 1 104 ? 5.057 -0.070 11.694 1.00 92.06 104 LEU A N 1
ATOM 738 C CA . LEU A 1 104 ? 4.462 0.786 12.725 1.00 92.06 104 LEU A CA 1
ATOM 739 C C . LEU A 1 104 ? 3.530 -0.016 13.630 1.00 92.06 104 LEU A C 1
ATOM 741 O O . LEU A 1 104 ? 3.633 0.080 14.855 1.00 92.06 104 LEU A O 1
ATOM 745 N N . LEU A 1 105 ? 2.670 -0.852 13.044 1.00 91.00 105 LEU A N 1
ATOM 746 C CA . LEU A 1 105 ? 1.814 -1.734 13.823 1.00 91.00 105 LEU A CA 1
ATOM 747 C C . LEU A 1 105 ? 2.645 -2.777 14.585 1.00 91.00 105 LEU A C 1
ATOM 749 O O . LEU A 1 105 ? 2.408 -2.994 15.771 1.00 91.00 105 LEU A O 1
ATOM 753 N N . GLY A 1 106 ? 3.652 -3.377 13.944 1.00 88.19 106 GLY A N 1
ATOM 754 C CA . GLY A 1 106 ? 4.525 -4.383 14.552 1.00 88.19 106 GLY A CA 1
ATOM 755 C C . GLY A 1 106 ? 5.211 -3.912 15.841 1.00 88.19 106 GLY A C 1
ATOM 756 O O . GLY A 1 106 ? 5.316 -4.686 16.792 1.00 88.19 106 GLY A O 1
ATOM 757 N N . HIS A 1 107 ? 5.603 -2.636 15.930 1.00 88.56 107 HIS A N 1
ATOM 758 C CA . HIS A 1 107 ? 6.174 -2.064 17.155 1.00 88.56 107 HIS A CA 1
ATOM 759 C C . HIS A 1 107 ? 5.214 -2.135 18.357 1.00 88.56 107 HIS A C 1
ATOM 761 O O . HIS A 1 107 ? 5.641 -2.451 19.471 1.00 88.56 107 HIS A O 1
ATOM 767 N N . TRP A 1 108 ? 3.917 -1.896 18.150 1.00 86.94 108 TRP A N 1
ATOM 768 C CA . TRP A 1 108 ? 2.924 -1.956 19.227 1.00 86.94 108 TRP A CA 1
ATOM 769 C C . TRP A 1 108 ? 2.740 -3.370 19.779 1.00 86.94 108 TRP A C 1
ATOM 771 O O . TRP A 1 108 ? 2.525 -3.531 20.977 1.00 86.94 108 TRP A O 1
ATOM 781 N N . TYR A 1 109 ? 2.924 -4.406 18.956 1.00 84.00 109 TYR A N 1
ATOM 782 C CA . TYR A 1 109 ? 2.882 -5.798 19.425 1.00 84.00 109 TYR A CA 1
ATOM 783 C C . TYR A 1 109 ? 4.065 -6.158 20.325 1.00 84.00 109 TYR A C 1
ATOM 785 O O . TYR A 1 109 ? 3.946 -7.060 21.152 1.00 84.00 109 TYR A O 1
ATOM 793 N N . LEU A 1 110 ? 5.193 -5.453 20.203 1.00 84.25 110 LEU A N 1
ATOM 794 C CA . LEU A 1 110 ? 6.336 -5.648 21.096 1.00 84.25 110 LEU A CA 1
ATOM 795 C C . LEU A 1 110 ? 6.120 -5.000 22.467 1.00 84.25 110 LEU A C 1
ATOM 797 O O . LEU A 1 110 ? 6.714 -5.439 23.449 1.00 84.25 110 LEU A O 1
ATOM 801 N N . THR A 1 111 ? 5.293 -3.955 22.544 1.00 86.50 111 THR A N 1
ATOM 802 C CA . THR A 1 111 ? 5.100 -3.162 23.768 1.00 86.50 111 THR A CA 1
ATOM 803 C C . THR A 1 111 ? 3.770 -3.431 24.469 1.00 86.50 111 THR A C 1
ATOM 805 O O . THR A 1 111 ? 3.633 -3.100 25.647 1.00 86.50 111 THR A O 1
ATOM 808 N N . GLN A 1 112 ? 2.802 -4.056 23.793 1.00 80.56 112 GLN A N 1
ATOM 809 C CA . GLN A 1 112 ? 1.471 -4.333 24.332 1.00 80.56 112 GLN A CA 1
ATOM 810 C C . GLN A 1 112 ? 1.084 -5.811 24.163 1.00 80.56 112 GLN A C 1
ATOM 812 O O . GLN A 1 112 ? 0.606 -6.222 23.102 1.00 80.56 112 GLN A O 1
ATOM 817 N N . PRO A 1 113 ? 1.235 -6.624 25.224 1.00 73.31 113 PRO A N 1
ATOM 818 C CA . PRO A 1 113 ? 0.766 -8.004 25.220 1.00 73.31 113 PRO A CA 1
ATOM 819 C C . PRO A 1 113 ? -0.759 -8.097 25.053 1.00 73.31 113 PRO A C 1
ATOM 821 O O . PRO A 1 113 ? -1.513 -7.376 25.710 1.00 73.31 113 PRO A O 1
ATOM 824 N N . GLY A 1 114 ? -1.220 -9.034 24.218 1.00 76.19 114 GLY A N 1
ATOM 825 C CA . GLY A 1 114 ? -2.644 -9.366 24.067 1.00 76.19 114 GLY A CA 1
ATOM 826 C C . GLY A 1 114 ? -3.390 -8.646 22.936 1.00 76.19 114 GLY A C 1
ATOM 827 O O . GLY A 1 114 ? -4.622 -8.673 22.926 1.00 76.19 114 GLY A O 1
ATOM 828 N N . LEU A 1 115 ? -2.686 -8.009 21.993 1.00 82.25 115 LEU A N 1
ATOM 829 C CA . LEU A 1 115 ? -3.296 -7.508 20.756 1.00 82.25 115 LEU A CA 1
ATOM 830 C C . LEU A 1 115 ? -3.685 -8.672 19.817 1.00 82.25 115 LEU A C 1
ATOM 832 O O . LEU A 1 115 ? -2.922 -9.631 19.685 1.00 82.25 115 LEU A O 1
ATOM 836 N N . PRO A 1 116 ? -4.852 -8.607 19.144 1.00 84.50 116 PRO A N 1
ATOM 837 C CA . PRO A 1 116 ? -5.310 -9.670 18.246 1.00 84.50 116 PRO A CA 1
ATOM 838 C C . PRO A 1 116 ? -4.389 -9.772 17.031 1.00 84.50 116 PRO A C 1
ATOM 840 O O . PRO A 1 116 ? -3.997 -8.751 16.498 1.00 84.50 116 PRO A O 1
ATOM 843 N N . ARG A 1 117 ? -4.063 -10.959 16.522 1.00 85.00 117 ARG A N 1
ATOM 844 C CA . ARG A 1 117 ? -3.132 -11.107 15.377 1.00 85.00 117 ARG A CA 1
ATOM 845 C C . ARG A 1 117 ? -3.700 -10.734 14.000 1.00 85.00 117 ARG A C 1
ATOM 847 O O . ARG A 1 117 ? -2.937 -10.630 13.042 1.00 85.00 117 ARG A O 1
ATOM 854 N N . ASP A 1 118 ? -5.018 -10.586 13.877 1.00 88.81 118 ASP A N 1
ATOM 855 C CA . ASP A 1 118 ? -5.685 -10.419 12.577 1.00 88.81 118 ASP A CA 1
ATOM 856 C C . ASP A 1 118 ? -5.244 -9.155 11.818 1.00 88.81 118 ASP A C 1
ATOM 858 O O . ASP A 1 118 ? -4.892 -9.294 10.644 1.00 88.81 118 ASP A O 1
ATOM 862 N N . PRO A 1 119 ? -5.138 -7.965 12.450 1.00 90.19 119 PRO A N 1
ATOM 863 C CA . PRO A 1 119 ? -4.650 -6.765 11.769 1.00 90.19 119 PRO A CA 1
ATOM 864 C C . PRO A 1 119 ? -3.219 -6.927 11.242 1.00 90.19 119 PRO A C 1
ATOM 866 O O . PRO A 1 119 ? -2.926 -6.570 10.106 1.00 90.19 119 PRO A O 1
ATOM 869 N N . LEU A 1 120 ? -2.327 -7.546 12.022 1.00 90.50 120 LEU A N 1
ATOM 870 C CA . LEU A 1 120 ? -0.949 -7.782 11.589 1.00 90.50 120 LEU A CA 1
ATOM 871 C C . LEU A 1 120 ? -0.879 -8.775 10.416 1.00 90.50 120 LEU A C 1
ATOM 873 O O . LEU A 1 120 ? -0.140 -8.552 9.458 1.00 90.50 120 LEU A O 1
ATOM 877 N N . ASN A 1 121 ? -1.685 -9.842 10.447 1.00 92.69 121 ASN A N 1
ATOM 878 C CA . ASN A 1 121 ? -1.810 -10.771 9.320 1.00 92.69 121 ASN A CA 1
ATOM 879 C C . ASN A 1 121 ? -2.332 -10.082 8.053 1.00 92.69 121 ASN A C 1
ATOM 881 O O . ASN A 1 121 ? -1.887 -10.405 6.948 1.00 92.69 121 ASN A O 1
ATOM 885 N N . GLU A 1 122 ? -3.271 -9.150 8.202 1.00 94.75 122 GLU A N 1
ATOM 886 C CA . GLU A 1 122 ? -3.795 -8.367 7.093 1.00 94.75 122 GLU A CA 1
ATOM 887 C C . GLU A 1 122 ? -2.726 -7.456 6.478 1.00 94.75 122 GLU A C 1
ATOM 889 O O . GLU A 1 122 ? -2.538 -7.502 5.261 1.00 94.75 122 GLU A O 1
ATOM 894 N N . LEU A 1 123 ? -1.974 -6.705 7.288 1.00 94.81 123 LEU A N 1
ATOM 895 C CA . LEU A 1 123 ? -0.910 -5.833 6.781 1.00 94.81 123 LEU A CA 1
ATOM 896 C C . LEU A 1 123 ? 0.199 -6.624 6.082 1.00 94.81 123 LEU A C 1
ATOM 898 O O . LEU A 1 123 ? 0.598 -6.284 4.970 1.00 94.81 123 LEU A O 1
ATOM 902 N N . VAL A 1 124 ? 0.643 -7.742 6.664 1.00 95.56 124 VAL A N 1
ATOM 903 C CA . VAL A 1 124 ? 1.653 -8.615 6.037 1.00 95.56 124 VAL A CA 1
ATOM 904 C C . VAL A 1 124 ? 1.139 -9.202 4.715 1.00 95.56 124 VAL A C 1
ATOM 906 O O . VAL A 1 124 ? 1.901 -9.363 3.759 1.00 95.56 124 VAL A O 1
ATOM 909 N N . ARG A 1 125 ? -0.163 -9.496 4.619 1.00 96.56 125 ARG A N 1
ATOM 910 C CA . ARG A 1 125 ? -0.794 -9.912 3.361 1.00 96.56 125 ARG A CA 1
ATOM 911 C C . ARG A 1 125 ? -0.763 -8.785 2.327 1.00 96.56 125 ARG A C 1
ATOM 913 O O . ARG A 1 125 ? -0.450 -9.067 1.173 1.00 96.56 125 ARG A O 1
ATOM 920 N N . TRP A 1 126 ? -1.053 -7.545 2.719 1.00 97.62 126 TRP A N 1
ATOM 921 C CA . TRP A 1 126 ? -0.956 -6.387 1.827 1.00 97.62 126 TRP A CA 1
ATOM 922 C C . TRP A 1 126 ? 0.471 -6.156 1.329 1.00 97.62 126 TRP A C 1
ATOM 924 O O . TRP A 1 126 ? 0.633 -5.971 0.129 1.00 97.62 126 TRP A O 1
ATOM 934 N N . VAL A 1 127 ? 1.490 -6.293 2.186 1.00 97.75 127 VAL A N 1
ATOM 935 C CA . VAL A 1 127 ? 2.908 -6.247 1.772 1.00 97.75 127 VAL A CA 1
ATOM 936 C C . VAL A 1 127 ? 3.208 -7.283 0.687 1.00 97.75 127 VAL A C 1
ATOM 938 O O . VAL A 1 127 ? 3.850 -6.973 -0.311 1.00 97.75 127 VAL A O 1
ATOM 941 N N . GLY A 1 128 ? 2.719 -8.518 0.841 1.00 97.19 128 GLY A N 1
ATOM 942 C CA . GLY A 1 128 ? 2.880 -9.552 -0.186 1.00 97.19 128 GLY A CA 1
ATOM 943 C C . GLY A 1 128 ? 2.169 -9.216 -1.505 1.00 97.19 128 GLY A C 1
ATOM 944 O O . GLY A 1 128 ? 2.713 -9.468 -2.580 1.00 97.19 128 GLY A O 1
ATOM 945 N N . TRP A 1 129 ? 0.971 -8.629 -1.433 1.00 97.88 129 TRP A N 1
ATOM 946 C CA . TRP A 1 129 ? 0.202 -8.229 -2.615 1.00 97.88 129 TRP A CA 1
ATOM 947 C C . TRP A 1 129 ? 0.805 -7.047 -3.362 1.00 97.88 129 TRP A C 1
ATOM 949 O O . TRP A 1 129 ? 0.756 -7.048 -4.586 1.00 97.88 129 TRP A O 1
ATOM 959 N N . THR A 1 130 ? 1.358 -6.058 -2.661 1.00 97.94 130 THR A N 1
ATOM 960 C CA . THR A 1 130 ? 2.007 -4.884 -3.265 1.00 97.94 130 THR A CA 1
ATOM 961 C C . THR A 1 130 ? 3.424 -5.197 -3.747 1.00 97.94 130 THR A C 1
ATOM 963 O O . THR A 1 130 ? 3.864 -4.630 -4.744 1.00 97.94 130 THR A O 1
ATOM 966 N N . TRP A 1 131 ? 4.109 -6.162 -3.124 1.00 98.19 131 TRP A N 1
ATOM 967 C CA . TRP A 1 131 ? 5.413 -6.663 -3.573 1.00 98.19 131 TRP A CA 1
ATOM 968 C C . TRP A 1 131 ? 5.369 -7.246 -4.992 1.00 98.19 131 TRP A C 1
ATOM 970 O O . TRP A 1 131 ? 6.275 -7.014 -5.789 1.00 98.19 131 TRP A O 1
ATOM 980 N N . ALA A 1 132 ? 4.314 -7.994 -5.329 1.00 97.38 132 ALA A N 1
ATOM 981 C CA . ALA A 1 132 ? 4.200 -8.655 -6.628 1.00 97.38 132 ALA A CA 1
ATOM 982 C C . ALA A 1 132 ? 4.213 -7.677 -7.827 1.00 97.38 132 ALA A C 1
ATOM 984 O O . ALA A 1 132 ? 5.053 -7.858 -8.714 1.00 97.38 132 ALA A O 1
ATOM 985 N N . PRO A 1 133 ? 3.34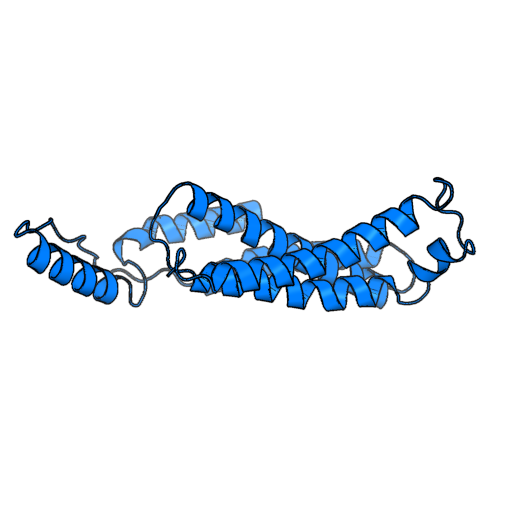6 -6.644 -7.894 1.00 97.50 133 PRO A N 1
ATOM 986 C CA . PRO A 1 133 ? 3.405 -5.652 -8.961 1.00 97.50 133 PRO A CA 1
ATOM 987 C C . PRO A 1 133 ? 4.692 -4.825 -8.908 1.00 97.50 133 PRO A C 1
ATOM 989 O O . PRO A 1 133 ? 5.227 -4.523 -9.970 1.00 97.50 133 PRO A O 1
ATOM 992 N N . GLU A 1 134 ? 5.227 -4.518 -7.720 1.00 97.50 134 GLU A N 1
ATOM 993 C CA . GLU A 1 134 ? 6.495 -3.790 -7.578 1.00 97.50 134 GLU A CA 1
ATOM 994 C C . GLU A 1 134 ? 7.648 -4.523 -8.281 1.00 97.50 134 GLU A C 1
ATOM 996 O O . GLU A 1 134 ? 8.309 -3.976 -9.165 1.00 97.50 134 GLU A O 1
ATOM 1001 N N . VAL A 1 135 ? 7.844 -5.808 -7.974 1.00 97.81 135 VAL A N 1
ATOM 1002 C CA . VAL A 1 135 ? 8.892 -6.615 -8.613 1.00 97.81 135 VAL A CA 1
ATOM 1003 C C . VAL A 1 135 ? 8.603 -6.822 -10.100 1.00 97.81 135 VAL A C 1
ATOM 1005 O O . VAL A 1 135 ? 9.507 -6.681 -10.924 1.00 97.81 135 VAL A O 1
ATOM 1008 N N . ALA A 1 136 ? 7.355 -7.122 -10.468 1.00 97.44 136 ALA A N 1
ATOM 1009 C CA . ALA A 1 136 ? 6.989 -7.377 -11.859 1.00 97.44 136 ALA A CA 1
ATOM 1010 C C . ALA A 1 136 ? 7.245 -6.158 -12.762 1.00 97.44 136 ALA A C 1
ATOM 1012 O O . ALA A 1 136 ? 7.821 -6.301 -13.841 1.00 97.44 136 ALA A O 1
ATOM 1013 N N . LEU A 1 137 ? 6.878 -4.952 -12.320 1.00 97.12 137 LEU A N 1
ATOM 1014 C CA . LEU A 1 137 ? 7.078 -3.719 -13.086 1.00 97.12 137 LEU A CA 1
ATOM 1015 C C . LEU A 1 137 ? 8.560 -3.350 -13.224 1.00 97.12 137 LEU A C 1
ATOM 1017 O O . LEU A 1 137 ? 8.970 -2.807 -14.255 1.00 97.12 137 LEU A O 1
ATOM 1021 N N . GLN A 1 138 ? 9.387 -3.685 -12.233 1.00 95.31 138 GLN A N 1
ATOM 1022 C CA . GLN A 1 138 ? 10.839 -3.500 -12.311 1.00 95.31 138 GLN A CA 1
ATOM 1023 C C . GLN A 1 138 ? 11.512 -4.467 -13.298 1.00 95.31 138 GLN A C 1
ATOM 1025 O O . GLN A 1 138 ? 12.590 -4.162 -13.810 1.00 95.31 138 GLN A O 1
ATOM 1030 N N . LEU A 1 139 ? 10.871 -5.591 -13.629 1.00 95.88 139 LEU A N 1
ATOM 1031 C CA . LEU A 1 139 ? 11.342 -6.529 -14.654 1.00 95.88 139 LEU A CA 1
ATOM 1032 C C . LEU A 1 139 ? 10.948 -6.120 -16.084 1.00 95.88 139 LEU A C 1
ATOM 1034 O O . LEU A 1 139 ? 11.584 -6.576 -17.035 1.00 95.88 139 LEU A O 1
ATOM 1038 N N . VAL A 1 140 ? 9.941 -5.253 -16.258 1.00 95.25 140 VAL A N 1
ATOM 1039 C CA . VAL A 1 140 ? 9.519 -4.763 -17.583 1.00 95.25 140 VAL A CA 1
ATOM 1040 C C . VAL A 1 140 ? 10.662 -3.979 -18.255 1.00 95.25 140 VAL A C 1
ATOM 1042 O O . VAL A 1 140 ? 11.235 -3.089 -17.625 1.00 95.25 140 VAL A O 1
ATOM 1045 N N . PRO A 1 141 ? 11.013 -4.250 -19.525 1.00 91.00 141 PRO A N 1
ATOM 1046 C CA . PRO A 1 141 ? 12.075 -3.518 -20.212 1.00 91.00 141 PRO A CA 1
ATOM 1047 C C . PRO A 1 141 ? 11.731 -2.035 -20.458 1.00 91.00 141 PRO A C 1
ATOM 1049 O O . PRO A 1 141 ? 10.611 -1.708 -20.838 1.00 91.00 141 PRO A O 1
ATOM 1052 N N . VAL A 1 142 ? 12.667 -1.096 -20.321 1.00 89.19 142 VAL A N 1
ATOM 1053 C CA . VAL A 1 142 ? 14.014 -1.255 -19.749 1.00 89.19 142 VAL A CA 1
ATOM 1054 C C . VAL A 1 142 ? 13.908 -1.350 -18.216 1.00 89.19 142 VAL A C 1
ATOM 1056 O O . VAL A 1 142 ? 13.251 -0.524 -17.576 1.00 89.19 142 VAL A O 1
ATOM 1059 N N . GLY A 1 143 ? 14.525 -2.378 -17.627 1.00 90.38 143 GLY A N 1
ATOM 1060 C CA . GLY A 1 143 ? 14.355 -2.734 -16.213 1.00 90.38 143 GLY A CA 1
ATOM 1061 C C . GLY A 1 143 ? 15.537 -3.521 -15.644 1.00 90.38 143 GLY A C 1
ATOM 1062 O O . GLY A 1 143 ? 16.599 -3.593 -16.259 1.00 90.38 143 GLY A O 1
ATOM 1063 N N . MET A 1 144 ? 15.350 -4.151 -14.485 1.00 93.38 144 MET A N 1
ATOM 1064 C CA . MET A 1 144 ? 16.430 -4.775 -13.702 1.00 93.38 144 MET A CA 1
ATOM 1065 C C . MET A 1 144 ? 17.127 -5.944 -14.408 1.00 93.38 144 MET A C 1
ATOM 1067 O O . MET A 1 144 ? 18.301 -6.201 -14.159 1.00 93.38 144 MET A O 1
ATOM 1071 N N . VAL A 1 145 ? 16.458 -6.607 -15.357 1.00 92.81 145 VAL A N 1
ATOM 1072 C CA . VAL A 1 145 ? 17.085 -7.642 -16.201 1.00 92.81 145 VAL A CA 1
ATOM 1073 C C . VAL A 1 145 ? 18.230 -7.062 -17.038 1.00 92.81 145 VAL A C 1
ATOM 1075 O O . VAL A 1 145 ? 19.263 -7.705 -17.207 1.00 92.81 145 VAL A O 1
ATOM 1078 N N . ALA A 1 146 ? 18.068 -5.834 -17.538 1.00 91.00 146 ALA A N 1
ATOM 1079 C CA . ALA A 1 146 ? 19.085 -5.162 -18.340 1.00 91.00 146 ALA A CA 1
ATOM 1080 C C . ALA A 1 146 ? 20.337 -4.832 -17.509 1.00 91.00 146 ALA A C 1
ATOM 1082 O O . ALA A 1 146 ? 21.458 -4.960 -18.007 1.00 91.00 146 ALA A O 1
ATOM 1083 N N . VAL A 1 147 ? 20.136 -4.474 -16.237 1.00 90.94 147 VAL A N 1
ATOM 1084 C CA . VAL A 1 147 ? 21.207 -4.228 -15.261 1.00 90.94 147 VAL A CA 1
ATOM 1085 C C . VAL A 1 147 ? 21.939 -5.528 -14.920 1.00 90.94 147 VAL A C 1
ATOM 1087 O O . VAL A 1 147 ? 23.159 -5.596 -15.014 1.00 90.94 147 VAL A O 1
ATOM 1090 N N . LEU A 1 148 ? 21.202 -6.595 -14.595 1.00 91.31 148 LEU A N 1
ATOM 1091 C CA . LEU A 1 148 ? 21.781 -7.891 -14.214 1.00 91.31 148 LEU A CA 1
ATOM 1092 C C . LEU A 1 148 ? 22.586 -8.551 -15.341 1.00 91.31 148 LEU A C 1
ATOM 1094 O O . LEU A 1 148 ? 23.598 -9.194 -15.078 1.00 91.31 148 LEU A O 1
ATOM 1098 N N . ASN A 1 149 ? 22.161 -8.372 -16.593 1.00 91.06 149 ASN A N 1
ATOM 1099 C CA . ASN A 1 149 ? 22.868 -8.904 -17.759 1.00 91.06 149 ASN A CA 1
ATOM 1100 C C . ASN A 1 149 ? 23.997 -7.981 -18.261 1.00 91.06 149 ASN A C 1
ATOM 1102 O O . ASN A 1 149 ? 24.609 -8.283 -19.283 1.00 91.06 149 ASN A O 1
ATOM 1106 N N . GLY A 1 150 ? 24.253 -6.849 -17.593 1.00 86.69 150 GLY A N 1
ATOM 1107 C CA . GLY A 1 150 ? 25.322 -5.911 -17.952 1.00 86.69 150 GLY A CA 1
ATOM 1108 C C . GLY A 1 150 ? 25.072 -5.107 -19.231 1.00 86.69 150 GLY A C 1
ATOM 1109 O O . GLY A 1 150 ? 25.989 -4.481 -19.752 1.00 86.69 150 GLY A O 1
ATOM 1110 N N . THR A 1 151 ? 23.842 -5.107 -19.757 1.00 90.81 151 THR A N 1
ATOM 1111 C CA . THR A 1 151 ? 23.476 -4.271 -20.919 1.00 90.81 151 THR A CA 1
ATOM 1112 C C . THR A 1 151 ? 23.374 -2.790 -20.559 1.00 90.81 151 THR A C 1
ATOM 1114 O O . THR A 1 151 ? 23.525 -1.933 -21.425 1.00 90.81 151 THR A O 1
ATOM 1117 N N . ILE A 1 152 ? 23.126 -2.500 -19.280 1.00 88.25 152 ILE A N 1
ATOM 1118 C CA . ILE A 1 152 ? 23.168 -1.162 -18.700 1.00 88.25 152 ILE A CA 1
ATOM 1119 C C . ILE A 1 152 ? 24.210 -1.194 -17.599 1.00 88.25 152 ILE A C 1
ATOM 1121 O O . ILE A 1 152 ? 24.101 -2.000 -16.675 1.00 88.25 152 ILE A O 1
ATOM 1125 N N . ASP A 1 153 ? 25.201 -0.315 -17.719 1.00 87.75 153 ASP A N 1
ATOM 1126 C CA . ASP A 1 153 ? 26.147 -0.072 -16.642 1.00 87.75 153 ASP A CA 1
ATOM 1127 C C . ASP A 1 153 ? 25.422 0.670 -15.517 1.00 87.75 153 ASP A C 1
ATOM 1129 O O . ASP A 1 153 ? 24.872 1.756 -15.715 1.00 87.75 153 ASP A O 1
ATOM 1133 N N . ASP A 1 154 ? 25.382 0.045 -14.346 1.00 85.62 154 ASP A N 1
ATOM 1134 C CA . ASP A 1 154 ? 24.769 0.616 -13.156 1.00 85.62 154 ASP A CA 1
ATOM 1135 C C . ASP A 1 154 ? 25.704 1.598 -12.435 1.00 85.62 154 ASP A C 1
ATOM 1137 O O . ASP A 1 154 ? 25.273 2.253 -11.490 1.00 85.62 154 ASP A O 1
ATOM 1141 N N . GLY A 1 155 ? 26.964 1.722 -12.870 1.00 89.50 155 GLY A N 1
ATOM 1142 C CA . GLY A 1 155 ? 27.979 2.581 -12.259 1.00 89.50 155 GLY A CA 1
ATOM 1143 C C . GLY A 1 155 ? 28.559 2.027 -10.952 1.00 89.50 155 GLY A C 1
ATOM 1144 O O . GLY A 1 155 ? 29.442 2.650 -10.362 1.00 89.50 155 GLY A O 1
ATOM 1145 N N . TYR A 1 156 ? 28.099 0.853 -10.507 1.00 88.62 156 TYR A N 1
ATOM 1146 C CA . TYR A 1 156 ? 28.514 0.188 -9.268 1.00 88.62 156 TYR A CA 1
ATOM 1147 C C . TYR A 1 156 ? 28.995 -1.253 -9.510 1.00 88.62 156 TYR A C 1
ATOM 1149 O O . TYR A 1 156 ? 29.051 -2.060 -8.580 1.00 88.62 156 TYR A O 1
ATOM 1157 N N . GLY A 1 157 ? 29.349 -1.596 -10.753 1.00 87.19 157 GLY A N 1
ATOM 1158 C CA . GLY A 1 157 ? 29.890 -2.909 -11.108 1.00 87.19 157 GLY A CA 1
ATOM 1159 C C . GLY A 1 157 ? 28.888 -4.056 -10.936 1.00 87.19 157 GLY A C 1
ATOM 1160 O O . GLY A 1 157 ? 29.282 -5.164 -10.574 1.00 87.19 157 GLY A O 1
ATOM 1161 N N . GLY A 1 158 ? 27.595 -3.796 -11.142 1.00 86.81 158 GLY A N 1
ATOM 1162 C CA . GLY A 1 158 ? 26.511 -4.772 -10.995 1.00 86.81 158 GLY A CA 1
ATOM 1163 C C . GLY A 1 158 ? 25.955 -4.894 -9.572 1.00 86.81 158 GLY A C 1
ATOM 1164 O O . GLY A 1 158 ? 25.021 -5.668 -9.339 1.00 86.81 158 GLY A O 1
ATOM 1165 N N . MET A 1 159 ? 26.505 -4.155 -8.601 1.00 92.06 159 MET A N 1
ATOM 1166 C CA . MET A 1 159 ? 26.068 -4.217 -7.206 1.00 92.06 159 MET A CA 1
ATOM 1167 C C . MET A 1 159 ? 24.604 -3.798 -7.030 1.00 92.06 159 MET A C 1
ATOM 1169 O O . MET A 1 159 ? 23.910 -4.405 -6.214 1.00 92.06 159 MET A O 1
ATOM 1173 N N . LEU A 1 160 ? 24.105 -2.819 -7.797 1.00 91.75 160 LEU A N 1
ATOM 1174 C CA . LEU A 1 160 ? 22.710 -2.378 -7.681 1.00 91.75 160 LEU A CA 1
ATOM 1175 C C . LEU A 1 160 ? 21.742 -3.482 -8.112 1.00 91.75 160 LEU A C 1
ATOM 1177 O O . LEU A 1 160 ? 20.746 -3.725 -7.429 1.00 91.75 160 LEU A O 1
ATOM 1181 N N . GLY A 1 161 ? 22.058 -4.188 -9.201 1.00 93.12 161 GLY A N 1
ATOM 1182 C CA . GLY A 1 161 ? 21.255 -5.316 -9.676 1.00 93.12 161 GLY A CA 1
ATOM 1183 C C . GLY A 1 161 ? 21.181 -6.448 -8.647 1.00 93.12 161 GLY A C 1
ATOM 1184 O O . GLY A 1 161 ? 20.093 -6.934 -8.327 1.00 93.12 161 GLY A O 1
ATOM 1185 N N . TRP A 1 162 ? 22.326 -6.836 -8.077 1.00 94.38 162 TRP A N 1
ATOM 1186 C CA . TRP A 1 162 ? 22.381 -7.884 -7.053 1.00 94.38 162 TRP A CA 1
ATOM 1187 C C . TRP A 1 162 ? 21.715 -7.473 -5.740 1.00 94.38 162 TRP A C 1
ATOM 1189 O O . TRP A 1 162 ? 21.027 -8.291 -5.126 1.00 94.38 162 TRP A O 1
ATOM 1199 N N . PHE A 1 163 ? 21.872 -6.215 -5.324 1.00 95.00 163 PHE A N 1
ATOM 1200 C CA . PHE A 1 163 ? 21.206 -5.686 -4.138 1.00 95.00 163 PHE A CA 1
ATOM 1201 C C . PHE A 1 163 ? 19.686 -5.698 -4.309 1.00 95.00 163 PHE A C 1
ATOM 1203 O O . PHE A 1 163 ? 18.975 -6.209 -3.445 1.00 95.00 163 PHE A O 1
ATOM 1210 N N . TRP A 1 164 ? 19.186 -5.232 -5.458 1.00 95.81 164 TRP A N 1
ATOM 1211 C CA . TRP A 1 164 ? 17.764 -5.299 -5.786 1.00 95.81 164 TRP A CA 1
ATOM 1212 C C . TRP A 1 164 ? 17.234 -6.737 -5.729 1.00 95.81 164 TRP A C 1
ATOM 1214 O O . TRP A 1 164 ? 16.208 -6.983 -5.092 1.00 95.81 164 TRP A O 1
ATOM 1224 N N . LEU A 1 165 ? 17.951 -7.696 -6.327 1.00 96.69 165 LEU A N 1
ATOM 1225 C CA . LEU A 1 165 ? 17.553 -9.104 -6.317 1.00 96.69 165 LEU A CA 1
ATOM 1226 C C . LEU A 1 165 ? 17.494 -9.661 -4.889 1.00 96.69 165 LEU A C 1
ATOM 1228 O O . LEU A 1 165 ? 16.509 -10.303 -4.514 1.00 96.69 165 LEU A O 1
ATOM 1232 N N . ALA A 1 166 ? 18.522 -9.393 -4.081 1.00 97.38 166 ALA A N 1
ATOM 1233 C CA . ALA A 1 166 ? 18.566 -9.813 -2.687 1.00 97.38 166 ALA A CA 1
ATOM 1234 C C . ALA A 1 166 ? 17.392 -9.222 -1.893 1.00 97.38 166 ALA A C 1
ATOM 1236 O O . ALA A 1 166 ? 16.699 -9.964 -1.195 1.00 97.38 166 ALA A O 1
ATOM 1237 N N . CYS A 1 167 ? 17.109 -7.924 -2.038 1.00 96.69 167 CYS A N 1
ATOM 1238 C CA . CYS A 1 167 ? 15.972 -7.267 -1.393 1.00 96.69 167 CYS A CA 1
ATOM 1239 C C . CYS A 1 167 ? 14.631 -7.862 -1.839 1.00 96.69 167 CYS A C 1
ATOM 1241 O O . CYS A 1 167 ? 13.788 -8.167 -0.994 1.00 96.69 167 CYS A O 1
ATOM 1243 N N . ALA A 1 168 ? 14.432 -8.083 -3.140 1.00 97.12 168 ALA A N 1
ATOM 1244 C CA . ALA A 1 168 ? 13.192 -8.639 -3.671 1.00 97.12 168 ALA A CA 1
ATOM 1245 C C . ALA A 1 168 ? 12.924 -10.051 -3.121 1.00 97.12 168 ALA A C 1
ATOM 1247 O O . ALA A 1 168 ? 11.823 -10.325 -2.638 1.00 97.12 168 ALA A O 1
ATOM 1248 N N . VAL A 1 169 ? 13.937 -10.923 -3.133 1.00 98.06 169 VAL A N 1
ATOM 1249 C CA . VAL A 1 169 ? 13.826 -12.308 -2.648 1.00 98.06 169 VAL A CA 1
ATOM 1250 C C . VAL A 1 169 ? 13.658 -12.362 -1.130 1.00 98.06 169 VAL A C 1
ATOM 1252 O O . VAL A 1 169 ? 12.770 -13.049 -0.626 1.00 98.06 169 VAL A O 1
ATOM 1255 N N . THR A 1 170 ? 14.485 -11.638 -0.377 1.00 97.69 170 THR A N 1
ATOM 1256 C CA . THR A 1 170 ? 14.413 -11.669 1.092 1.00 97.69 170 THR A CA 1
ATOM 1257 C C . THR A 1 170 ? 13.099 -11.096 1.610 1.00 97.69 170 THR A C 1
ATOM 1259 O O . THR A 1 170 ? 12.545 -11.639 2.561 1.00 97.69 170 THR A O 1
ATOM 1262 N N . THR A 1 171 ? 12.535 -10.083 0.947 1.00 97.06 171 THR A N 1
ATOM 1263 C CA . THR A 1 171 ? 11.231 -9.519 1.319 1.00 97.06 171 THR A CA 1
ATOM 1264 C C . THR A 1 171 ? 10.123 -10.568 1.257 1.00 97.06 171 THR A C 1
ATOM 1266 O O . THR A 1 171 ? 9.385 -10.734 2.229 1.00 97.06 171 THR A O 1
ATOM 1269 N N . ILE A 1 172 ? 9.998 -11.318 0.155 1.00 97.25 172 ILE A N 1
ATOM 1270 C CA . ILE A 1 172 ? 8.927 -12.320 0.052 1.00 97.25 172 ILE A CA 1
ATOM 1271 C C . ILE A 1 172 ? 9.148 -13.488 1.021 1.00 97.25 172 ILE A C 1
ATOM 1273 O O . ILE A 1 172 ? 8.188 -14.010 1.593 1.00 97.25 172 ILE A O 1
ATOM 1277 N N . VAL A 1 173 ? 10.408 -13.852 1.283 1.00 98.06 173 VAL A N 1
ATOM 1278 C CA . VAL A 1 173 ? 10.751 -14.822 2.331 1.00 98.06 173 VAL A CA 1
ATOM 1279 C C . VAL A 1 173 ? 10.288 -14.321 3.700 1.00 98.06 173 VAL A C 1
ATOM 1281 O O . VAL A 1 173 ? 9.632 -15.076 4.418 1.00 98.06 173 VAL A O 1
ATOM 1284 N N . LEU A 1 174 ? 10.552 -13.055 4.046 1.00 96.12 174 LEU A N 1
ATOM 1285 C CA . LEU A 1 174 ? 10.092 -12.451 5.299 1.00 96.12 174 LEU A CA 1
ATOM 1286 C C . LEU A 1 174 ? 8.568 -12.463 5.400 1.00 96.12 174 LEU A C 1
ATOM 1288 O O . LEU A 1 174 ? 8.050 -12.916 6.412 1.00 96.12 174 LEU A O 1
ATOM 1292 N N . VAL A 1 175 ? 7.841 -12.087 4.344 1.00 96.31 175 VAL A N 1
ATOM 1293 C CA . VAL A 1 175 ? 6.368 -12.159 4.324 1.00 96.31 175 VAL A CA 1
ATOM 1294 C C . VAL A 1 175 ? 5.878 -13.571 4.666 1.00 96.31 175 VAL A C 1
ATOM 1296 O O . VAL A 1 175 ? 4.980 -13.739 5.495 1.00 96.31 175 VAL A O 1
ATOM 1299 N N . VAL A 1 176 ? 6.473 -14.609 4.069 1.00 96.44 176 VAL A N 1
ATOM 1300 C CA . VAL A 1 176 ? 6.097 -16.005 4.345 1.00 96.44 176 VAL A CA 1
ATOM 1301 C C . VAL A 1 176 ? 6.442 -16.408 5.779 1.00 96.44 176 VAL A C 1
ATOM 1303 O O . VAL A 1 176 ? 5.608 -17.010 6.459 1.00 96.44 176 VAL A O 1
ATOM 1306 N N . VAL A 1 177 ? 7.648 -16.085 6.249 1.00 95.75 177 VAL A N 1
ATOM 1307 C CA . VAL A 1 177 ? 8.106 -16.429 7.602 1.00 95.75 177 VAL A CA 1
ATOM 1308 C C . VAL A 1 177 ? 7.262 -15.719 8.659 1.00 95.75 177 VAL A C 1
ATOM 1310 O O . VAL A 1 177 ? 6.800 -16.377 9.586 1.00 95.75 177 VAL A O 1
ATOM 1313 N N . THR A 1 178 ? 6.969 -14.429 8.493 1.00 92.50 178 THR A N 1
ATOM 1314 C CA . THR A 1 178 ? 6.111 -13.666 9.408 1.00 92.50 178 THR A CA 1
ATOM 1315 C C . THR A 1 178 ? 4.715 -14.276 9.491 1.00 92.50 178 THR A C 1
ATOM 1317 O O . THR A 1 178 ? 4.202 -14.483 10.587 1.00 92.50 178 THR A O 1
ATOM 1320 N N . ARG A 1 179 ? 4.113 -14.659 8.357 1.00 91.62 179 ARG A N 1
ATOM 1321 C CA . ARG A 1 179 ? 2.803 -15.333 8.369 1.00 91.62 179 ARG A CA 1
ATOM 1322 C C . ARG A 1 179 ? 2.841 -16.674 9.096 1.00 91.62 179 ARG A C 1
ATOM 1324 O O . ARG A 1 179 ? 1.879 -17.004 9.782 1.00 91.62 179 ARG A O 1
ATOM 1331 N N . LYS A 1 180 ? 3.927 -17.439 8.959 1.00 91.94 180 LYS A N 1
ATOM 1332 C CA . LYS A 1 180 ? 4.103 -18.692 9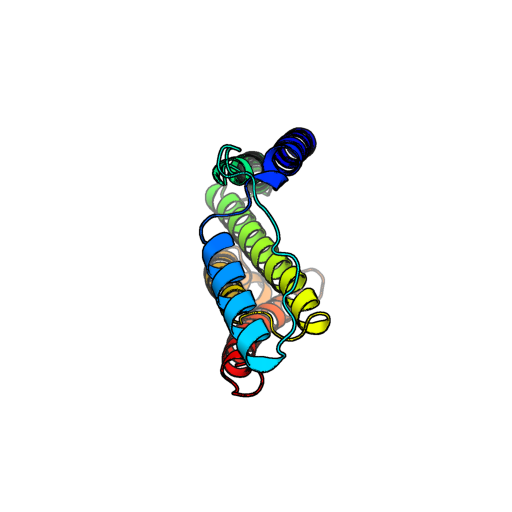.708 1.00 91.94 180 LYS A CA 1
ATOM 1333 C C . LYS A 1 180 ? 4.286 -18.441 11.203 1.00 91.94 180 LYS A C 1
ATOM 1335 O O . LYS A 1 180 ? 3.652 -19.126 11.994 1.00 91.94 180 LYS A O 1
ATOM 1340 N N . ALA A 1 181 ? 5.075 -17.439 11.585 1.00 88.12 181 ALA A N 1
ATOM 1341 C CA . ALA A 1 181 ? 5.278 -17.080 12.986 1.00 88.12 181 ALA A CA 1
ATOM 1342 C C . ALA A 1 181 ? 3.949 -16.719 13.679 1.00 88.12 181 ALA A C 1
ATOM 1344 O O . ALA A 1 181 ? 3.671 -17.181 14.780 1.00 88.12 181 ALA A O 1
ATOM 1345 N N . LEU A 1 182 ? 3.061 -15.987 12.997 1.00 85.56 182 LEU A N 1
ATOM 1346 C CA . LEU A 1 182 ? 1.748 -15.605 13.540 1.00 85.56 182 LEU A CA 1
ATOM 1347 C C . LEU A 1 182 ? 0.750 -16.772 13.679 1.00 85.56 182 LEU A C 1
ATOM 1349 O O . LEU A 1 182 ? -0.299 -16.618 14.314 1.00 85.56 182 LEU A O 1
ATOM 1353 N N . GLN A 1 183 ? 1.048 -17.939 13.102 1.00 84.75 183 GLN A N 1
ATOM 1354 C CA . GLN A 1 183 ? 0.256 -19.157 13.301 1.00 84.75 183 GLN A CA 1
ATOM 1355 C C . GLN A 1 183 ? 0.622 -19.894 14.595 1.00 84.75 183 GLN A C 1
ATOM 1357 O O . GLN A 1 183 ? -0.135 -20.769 15.022 1.00 84.75 183 GLN A O 1
ATOM 1362 N N . GLU A 1 184 ? 1.747 -19.561 15.232 1.00 82.44 184 GLU A N 1
ATOM 1363 C CA . GLU A 1 184 ? 2.166 -20.232 16.456 1.00 82.44 184 GLU A CA 1
ATOM 1364 C C . GLU A 1 184 ? 1.212 -19.945 17.622 1.00 82.44 184 GLU A C 1
ATOM 1366 O O . GLU A 1 184 ? 0.678 -18.847 17.793 1.00 82.44 184 GLU A O 1
ATOM 1371 N N . ARG A 1 185 ? 1.013 -20.968 18.462 1.00 67.25 185 ARG A N 1
ATOM 1372 C CA . ARG A 1 185 ? 0.077 -20.929 19.597 1.00 67.25 185 ARG A CA 1
ATOM 1373 C C . ARG A 1 185 ? 0.435 -19.883 20.649 1.00 67.25 185 ARG A C 1
ATOM 1375 O O . ARG A 1 185 ? -0.446 -19.460 21.379 1.00 67.25 185 ARG A O 1
ATOM 1382 N N . TYR A 1 186 ? 1.702 -19.477 20.723 1.00 63.41 186 TYR A N 1
ATOM 1383 C CA . TYR A 1 186 ? 2.163 -18.459 21.670 1.00 63.41 186 TYR A CA 1
ATOM 1384 C C . TYR A 1 186 ? 1.637 -17.051 21.330 1.00 63.41 186 TYR A C 1
ATOM 1386 O O . TYR A 1 186 ? 1.614 -16.179 22.192 1.00 63.41 186 TYR A O 1
ATOM 1394 N N . TYR A 1 187 ? 1.185 -16.843 20.087 1.00 56.78 187 TYR A N 1
ATOM 1395 C CA . TYR A 1 187 ? 0.601 -15.593 19.590 1.00 56.78 187 TYR A CA 1
ATOM 1396 C C . TYR A 1 187 ? -0.931 -15.684 19.410 1.00 56.78 187 TYR A C 1
ATOM 1398 O O . TYR A 1 187 ? -1.501 -14.939 18.608 1.00 56.78 187 TYR A O 1
ATOM 1406 N N . SER A 1 188 ? -1.592 -16.634 20.095 1.00 51.88 188 SER A N 1
ATOM 1407 C CA . SER A 1 188 ? -3.055 -16.849 20.080 1.00 51.88 188 SER A CA 1
ATOM 1408 C C . SER A 1 188 ? -3.718 -16.456 21.395 1.00 51.88 188 SER A C 1
ATOM 1410 O O . SER A 1 188 ? -3.108 -16.706 22.456 1.00 51.88 188 SER A O 1
#

pLDDT: mean 88.2, std 10.3, range [51.88, 98.19]

Secondary structure (DSSP, 8-state):
-HHHHHHHHHHHHHHHTTS--TTHHHHHHHHHHHHHHHH----------SSSPPP-GGGGGHHHHHHHHHHHHHHHHT-SSHHHHHHHHHHHHHHHHHHHHHHHHHHHHHHSTT--SHHHHHHHHHHHHHHHHHHHHHHSSSSHHHHHTTSS--SSTTHHHHHHHHHHHHHHHHHHHHHHHTTSGGG-